Protein AF-A0AAV3YZA6-F1 (afdb_monomer)

Foldseek 3Di:
DDDDDDDPDDDLVRQCVVVVADPQFDGPPDPDDDPPLVVDPDDDSRVSRNVSCVPVVPPPCPDPPPPVPLPDQPLPADDDPPPDCGHSWHDPPDPDDQAPLVVDDDDDPRSSSSVRNSCVVCVVVVVVVVVVVVVVVVVVDDDDDPPCPPVVSVVVVVVCCVVCVDDCVVVVPPDPPPDDDDPPDPDDDPCPPPDVVNVVVVVVVVVVVVVVVVVVVVVVVVVVVVVVVVVVVVVVVVVVVVVVVVVVVVVVVVVVVD

Nearest PDB structures (foldseek):
  8snb-assembly1_1V  TM=4.907E-01  e=3.556E-04  Strongylocentrotus purpuratus
  8iyj-assembly1_J  TM=2.735E-01  e=9.249E-05  Mus musculus
  8iyj-assembly1_M  TM=2.560E-01  e=5.331E-05  Mus musculus
  8iyj-assembly1_I  TM=2.451E-01  e=9.833E-05  Mus musculus
  8otz-assembly1_BY  TM=3.929E-01  e=2.919E-02  Bos taurus

pLDDT: mean 76.78, std 14.8, range [32.5, 97.38]

InterPro domains:
  IPR018902 Ciliary microtubule inner protein 2A-C-like domain [PF10629] (27-56)
  IPR018902 Ciliary microtubule inner protein 2A-C-like domain [PF10629] (89-110)
  IPR055215 Sperm-associated microtubule inner protein 5 domain [PF22573] (173-196)

Secondary structure (DSSP, 8-state):
-----S--SPPHHHHHHHTTPPTTPPPTT--S--TTGGG--SS-HHHHHHHHHHHTT----TTSS---PPP-----PPPP-SS-SS-SSPPTT--S--TTGGG--SS-HHHHHHHHHHHHHHHHHHHHHHHHHHHHHHHHSPPPPPGGG-HHHHHHHHHHHHHS---GGGTTT---TTSPPPTT--S--TT-S--HHHHHHHHHHHHHHHHHHHHHHHHHHHHHHHHHHHHHHHHHHHHHHHHHHHHHHHHHHHHH--

Structure (mmCIF, N/CA/C/O backbone):
data_AF-A0AAV3YZA6-F1
#
_entry.id   AF-A0AAV3YZA6-F1
#
loop_
_atom_site.group_PDB
_atom_site.id
_atom_site.type_symbol
_atom_site.label_atom_id
_atom_site.label_alt_id
_atom_site.label_comp_id
_atom_site.label_asym_id
_atom_site.label_entity_id
_atom_site.label_seq_id
_atom_site.pdbx_PDB_ins_code
_atom_site.Cartn_x
_atom_site.Cartn_y
_atom_site.Cartn_z
_atom_site.occupancy
_atom_site.B_iso_or_equiv
_atom_site.auth_seq_id
_atom_site.auth_comp_id
_atom_site.auth_asym_id
_atom_site.auth_atom_id
_atom_site.pdbx_PDB_model_num
ATOM 1 N N . MET A 1 1 ? -17.147 -20.804 31.253 1.00 32.50 1 MET A N 1
ATOM 2 C CA . MET A 1 1 ? -16.946 -19.353 31.460 1.00 32.50 1 MET A CA 1
ATOM 3 C C . MET A 1 1 ? -17.776 -18.609 30.424 1.00 32.50 1 MET A C 1
ATOM 5 O O . MET A 1 1 ? -17.443 -18.667 29.250 1.00 32.50 1 MET A O 1
ATOM 9 N N . THR A 1 2 ? -18.896 -18.004 30.821 1.00 39.19 2 THR A N 1
ATOM 10 C CA . THR A 1 2 ? -19.816 -17.291 29.918 1.00 39.19 2 THR A CA 1
ATOM 11 C C . THR A 1 2 ? -19.611 -15.788 30.064 1.00 39.19 2 THR A C 1
ATOM 13 O O . THR A 1 2 ? -19.974 -15.205 31.084 1.00 39.19 2 THR A O 1
ATOM 16 N N . THR A 1 3 ? -19.010 -15.159 29.057 1.00 40.44 3 THR A N 1
ATOM 17 C CA . THR A 1 3 ? -18.869 -13.702 28.972 1.00 40.44 3 THR A CA 1
ATOM 18 C C . THR A 1 3 ? -20.231 -13.079 28.678 1.00 40.44 3 THR A C 1
ATOM 20 O O . THR A 1 3 ? -20.720 -13.127 27.550 1.00 40.44 3 THR A O 1
ATOM 23 N N . ILE A 1 4 ? -20.854 -12.508 29.706 1.00 48.47 4 ILE A N 1
ATOM 24 C CA . ILE A 1 4 ? -22.028 -11.647 29.577 1.00 48.47 4 ILE A CA 1
ATOM 25 C C . ILE A 1 4 ? -21.490 -10.238 29.316 1.00 48.47 4 ILE A C 1
ATOM 27 O O . ILE A 1 4 ? -21.096 -9.544 30.249 1.00 48.47 4 ILE A O 1
ATOM 31 N N . SER A 1 5 ? -21.433 -9.815 28.054 1.00 47.66 5 SER A N 1
ATOM 32 C CA . SER A 1 5 ? -21.251 -8.400 27.724 1.00 47.66 5 SER A CA 1
ATOM 33 C C . SER A 1 5 ? -22.501 -7.895 27.014 1.00 47.66 5 SER A C 1
ATOM 35 O O . SER A 1 5 ? -22.783 -8.289 25.885 1.00 47.66 5 SER A O 1
ATOM 37 N N . THR A 1 6 ? -23.221 -7.015 27.714 1.00 46.19 6 THR A N 1
ATOM 38 C CA . THR A 1 6 ? -24.241 -6.074 27.215 1.00 46.19 6 THR A CA 1
ATOM 39 C C . THR A 1 6 ? -25.516 -6.671 26.594 1.00 46.19 6 THR A C 1
ATOM 41 O O . THR A 1 6 ? -25.541 -7.048 25.428 1.00 46.19 6 THR A O 1
ATO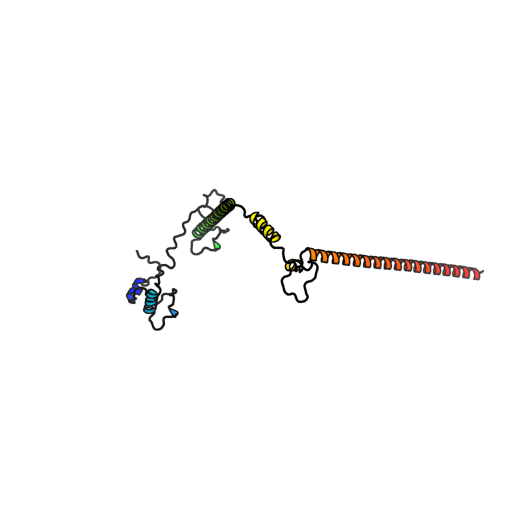M 44 N N . GLY A 1 7 ? -26.610 -6.648 27.371 1.00 50.03 7 GLY A N 1
ATOM 45 C CA . GLY A 1 7 ? -27.990 -6.895 26.924 1.00 50.03 7 GLY A CA 1
ATOM 46 C C . GLY A 1 7 ? -28.586 -8.174 27.517 1.00 50.03 7 GLY A C 1
ATOM 47 O O . GLY A 1 7 ? -28.312 -9.262 27.027 1.00 50.03 7 GLY A O 1
ATOM 48 N N . GLY A 1 8 ? -29.400 -8.048 28.571 1.00 64.25 8 GLY A N 1
ATOM 49 C CA . GLY A 1 8 ? -29.974 -9.146 29.371 1.00 64.25 8 GLY A CA 1
ATOM 50 C C . GLY A 1 8 ? -31.049 -10.001 28.682 1.00 64.25 8 GLY A C 1
ATOM 51 O O . GLY A 1 8 ? -32.089 -10.269 29.274 1.00 64.25 8 GLY A O 1
ATOM 52 N N . GLY A 1 9 ? -30.829 -10.401 27.430 1.00 72.38 9 GLY A N 1
ATOM 53 C CA . GLY A 1 9 ? -31.684 -11.343 26.711 1.00 72.38 9 GLY A CA 1
ATOM 54 C C . GLY A 1 9 ? -31.215 -12.799 26.847 1.00 72.38 9 GLY A C 1
ATOM 55 O O . GLY A 1 9 ? -30.058 -13.047 27.193 1.00 72.38 9 GLY A O 1
ATOM 56 N N . PRO A 1 10 ? -32.087 -13.776 26.534 1.00 81.44 10 PRO A N 1
ATOM 57 C CA . PRO A 1 10 ? -31.730 -15.190 26.543 1.00 81.44 10 PRO A CA 1
ATOM 58 C C . PRO A 1 10 ? -30.577 -15.483 25.576 1.00 81.44 10 PRO A C 1
ATOM 60 O O . PRO A 1 10 ? -30.535 -14.978 24.442 1.00 81.44 10 PRO A O 1
ATOM 63 N N . THR A 1 11 ? -29.647 -16.326 26.027 1.00 83.25 11 THR A N 1
ATOM 64 C CA . THR A 1 11 ? -28.466 -16.725 25.255 1.00 83.25 11 THR A CA 1
ATOM 65 C C . THR A 1 11 ? -28.870 -17.475 23.983 1.00 83.25 11 THR A C 1
ATOM 67 O O . THR A 1 11 ? -29.973 -18.012 23.868 1.00 83.25 11 THR A O 1
ATOM 70 N N . LEU A 1 12 ? -27.975 -17.533 22.990 1.00 80.31 12 LEU A N 1
ATOM 71 C CA . LEU A 1 12 ? -28.244 -18.237 21.728 1.00 80.31 12 LEU A CA 1
ATOM 72 C C . LEU A 1 12 ? -28.649 -19.704 21.956 1.00 80.31 12 LEU A C 1
ATOM 74 O O . LEU A 1 12 ? -29.536 -20.209 21.271 1.00 80.31 12 LEU A O 1
ATOM 78 N N . GLU A 1 13 ? -28.019 -20.360 22.927 1.00 83.12 13 GLU A N 1
ATOM 79 C CA . GLU A 1 13 ? -28.282 -21.748 23.300 1.00 83.12 13 GLU A CA 1
ATOM 80 C C . GLU A 1 13 ? -29.641 -21.910 23.992 1.00 83.12 13 GLU A C 1
ATOM 82 O O . GLU A 1 13 ? -30.421 -22.778 23.609 1.00 83.12 13 GLU A O 1
ATOM 87 N N . GLN A 1 14 ? -29.995 -20.997 24.904 1.00 86.38 14 GLN A N 1
ATOM 88 C CA . GLN A 1 14 ? -31.322 -20.966 25.529 1.00 86.38 14 GLN A CA 1
ATOM 89 C C . GLN A 1 14 ? -32.438 -20.787 24.494 1.00 86.38 14 GLN A C 1
ATOM 91 O O . GLN A 1 14 ? -33.463 -21.459 24.569 1.00 86.38 14 GLN A O 1
ATOM 96 N N . ARG A 1 15 ? -32.237 -19.932 23.482 1.00 85.75 15 ARG A N 1
ATOM 97 C CA . ARG A 1 15 ? -33.213 -19.754 22.392 1.00 85.75 15 ARG A CA 1
ATOM 98 C C . ARG A 1 15 ? -33.346 -20.998 21.513 1.00 85.75 15 ARG A C 1
ATOM 100 O O . ARG A 1 15 ? -34.449 -21.310 21.073 1.00 85.75 15 ARG A O 1
ATOM 107 N N . ARG A 1 16 ? -32.238 -21.703 21.252 1.00 86.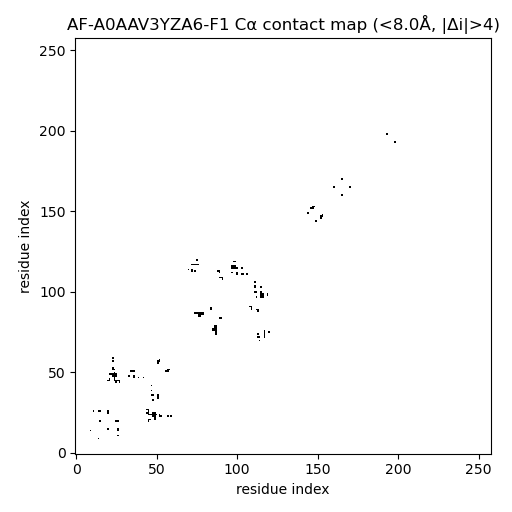94 16 ARG A N 1
ATOM 108 C CA . ARG A 1 16 ? -32.246 -22.976 20.510 1.00 86.94 16 ARG A CA 1
ATOM 109 C C . ARG A 1 16 ? -33.015 -24.054 21.264 1.00 86.94 16 ARG A C 1
ATOM 111 O O . ARG A 1 16 ? -33.849 -24.717 20.654 1.00 86.94 16 ARG A O 1
ATOM 118 N N . ALA A 1 17 ? -32.760 -24.176 22.566 1.00 87.12 17 ALA A N 1
ATOM 119 C CA . ALA A 1 17 ? -33.446 -25.120 23.439 1.00 87.12 17 ALA A CA 1
ATOM 120 C C . ALA A 1 17 ? -34.946 -24.811 23.536 1.00 87.12 17 ALA A C 1
ATOM 122 O O . ALA A 1 17 ? -35.764 -25.700 23.326 1.00 87.12 17 ALA A O 1
ATOM 123 N N . PHE A 1 18 ? -35.310 -23.542 23.759 1.00 87.50 18 PHE A N 1
ATOM 124 C CA . PHE A 1 18 ? -36.707 -23.105 23.845 1.00 87.50 18 PHE A CA 1
ATOM 125 C C . PHE A 1 18 ? -37.513 -23.446 22.586 1.00 87.50 18 PHE A C 1
ATOM 127 O O . PHE A 1 18 ? -38.642 -23.914 22.679 1.00 87.50 18 PHE A O 1
ATOM 134 N N . ALA A 1 19 ? -36.933 -23.231 21.405 1.00 84.25 19 ALA A N 1
ATOM 135 C CA . ALA A 1 19 ? -37.609 -23.486 20.137 1.00 84.25 19 ALA A CA 1
ATOM 136 C C . ALA A 1 19 ? -37.431 -24.927 19.611 1.00 84.25 19 ALA A C 1
ATOM 138 O O . ALA A 1 19 ? -37.916 -25.232 18.522 1.00 84.25 19 ALA A O 1
ATOM 139 N N . GLY A 1 20 ? -36.741 -25.810 20.346 1.00 88.38 20 GLY A N 1
ATOM 140 C CA . GLY A 1 20 ? -36.563 -27.217 19.971 1.00 88.38 20 GLY A CA 1
ATOM 141 C C . GLY A 1 20 ? -35.863 -27.420 18.622 1.00 88.38 20 GLY A C 1
ATOM 142 O O . GLY A 1 20 ? -36.242 -28.302 17.850 1.00 88.38 20 GLY A O 1
ATOM 143 N N . LEU A 1 21 ? -34.881 -26.574 18.288 1.00 87.88 21 LEU A N 1
ATOM 144 C CA . LEU A 1 21 ? -34.221 -26.624 16.981 1.00 87.88 21 LEU A CA 1
ATOM 145 C C . LEU A 1 21 ? -33.324 -27.861 16.837 1.00 87.88 21 LEU A C 1
ATOM 147 O O . LEU A 1 21 ? -32.517 -28.165 17.713 1.00 87.88 21 LEU A O 1
ATOM 151 N N . LYS A 1 22 ? -33.410 -28.514 15.672 1.00 88.50 22 LYS A N 1
ATOM 152 C CA . LYS A 1 22 ? -32.504 -29.598 15.263 1.00 88.50 22 LYS A CA 1
ATOM 153 C C . LYS A 1 22 ? -31.068 -29.086 15.122 1.00 88.50 22 LYS A C 1
ATOM 155 O O . LYS A 1 22 ? -30.841 -27.902 14.853 1.00 88.50 22 LYS A O 1
ATOM 160 N N . ASP A 1 23 ? -30.089 -29.975 15.258 1.00 84.56 23 ASP A N 1
ATOM 161 C CA . ASP A 1 23 ? -28.690 -29.578 15.103 1.00 84.56 23 ASP A CA 1
ATOM 162 C C . ASP A 1 23 ? -28.400 -29.069 13.680 1.00 84.56 23 ASP A C 1
ATOM 164 O O . ASP A 1 23 ? -28.979 -29.550 12.722 1.00 84.56 23 ASP A O 1
ATOM 168 N N . GLY A 1 24 ? -27.578 -28.038 13.515 1.00 83.88 24 GLY A N 1
ATOM 169 C CA . GLY A 1 24 ? -27.409 -27.342 12.227 1.00 83.88 24 GLY A CA 1
ATOM 170 C C . GLY A 1 24 ? -28.529 -26.357 11.840 1.00 83.88 24 GLY A C 1
ATOM 171 O O . GLY A 1 24 ? -28.328 -25.545 10.944 1.00 83.88 24 GLY A O 1
ATOM 172 N N . ALA A 1 25 ? -29.673 -26.327 12.538 1.00 89.38 25 ALA A N 1
ATOM 173 C CA . ALA A 1 25 ? -30.705 -25.313 12.295 1.00 89.38 25 ALA A CA 1
ATOM 174 C C . ALA A 1 25 ? -30.307 -23.929 12.849 1.00 89.38 25 ALA A C 1
ATOM 176 O O . ALA A 1 25 ? -29.667 -23.810 13.912 1.00 89.38 25 ALA A O 1
ATOM 177 N N . GLU A 1 26 ? -30.739 -22.868 12.160 1.00 88.69 26 GLU A N 1
ATOM 178 C CA . GLU A 1 26 ? -30.552 -21.485 12.604 1.00 88.69 26 GLU A CA 1
ATOM 179 C C . GLU A 1 26 ? -31.770 -20.932 13.338 1.00 88.69 26 GLU A C 1
ATOM 181 O O . GLU A 1 26 ? -32.922 -21.184 12.981 1.00 88.69 26 GLU A O 1
ATOM 186 N N . VAL A 1 27 ? -31.497 -20.159 14.393 1.00 88.81 27 VAL A N 1
ATOM 187 C CA . VAL A 1 27 ? -32.536 -19.582 15.255 1.00 88.81 27 VAL A CA 1
ATOM 188 C C . VAL A 1 27 ? -33.334 -18.538 14.468 1.00 88.81 27 VAL A C 1
ATOM 190 O O . VAL A 1 27 ? -32.718 -17.683 13.822 1.00 88.81 27 VAL A O 1
ATOM 193 N N . PRO A 1 28 ? -34.680 -18.544 14.539 1.00 84.94 28 PRO A N 1
ATOM 194 C CA . PRO A 1 28 ? -35.497 -17.481 13.964 1.00 84.94 28 PRO A CA 1
ATOM 195 C C . PRO A 1 28 ? -34.994 -16.095 14.390 1.00 84.94 28 PRO A C 1
ATOM 197 O O . PRO A 1 28 ? -34.743 -15.843 15.567 1.00 84.94 28 PRO A O 1
ATOM 200 N N . GLY A 1 29 ? -34.805 -15.201 13.417 1.00 84.12 29 GLY A N 1
ATOM 201 C CA . GLY A 1 29 ? -34.206 -13.883 13.645 1.00 84.12 29 GLY A CA 1
ATOM 202 C C . GLY A 1 29 ? -32.695 -13.804 13.403 1.00 84.12 29 GLY A C 1
ATOM 203 O O . GLY A 1 29 ? -32.138 -12.713 13.513 1.00 84.12 29 GLY A O 1
ATOM 204 N N . TYR A 1 30 ? -32.031 -14.899 13.018 1.00 85.06 30 TYR A N 1
ATOM 205 C CA . TYR A 1 30 ? -30.662 -14.854 12.497 1.00 85.06 30 TYR A CA 1
ATOM 206 C C . TYR A 1 30 ? -30.569 -13.889 11.298 1.00 85.06 30 TYR A C 1
ATOM 208 O O . TYR A 1 30 ? -31.373 -13.938 10.368 1.00 85.06 30 TYR A O 1
ATOM 216 N N . ARG A 1 31 ? -29.611 -12.957 11.363 1.00 80.12 31 ARG A N 1
ATOM 217 C CA . ARG A 1 31 ? -29.410 -11.864 10.388 1.00 80.12 31 ARG A CA 1
ATOM 218 C C . ARG A 1 31 ? -28.242 -12.116 9.427 1.00 80.12 31 ARG A C 1
ATOM 220 O O . ARG A 1 31 ? -27.949 -11.258 8.603 1.00 80.12 31 ARG A O 1
ATOM 227 N N . GLY A 1 32 ? -27.544 -13.244 9.562 1.00 83.56 32 GLY A N 1
ATOM 228 C CA . GLY A 1 32 ? -26.441 -13.601 8.671 1.00 83.56 32 GLY A CA 1
ATOM 229 C C . GLY A 1 32 ? -26.924 -14.192 7.345 1.00 83.56 32 GLY A C 1
ATOM 230 O O . GLY A 1 32 ? -28.102 -14.502 7.166 1.00 83.56 32 GLY A O 1
ATOM 231 N N . TYR A 1 33 ? -25.991 -14.362 6.411 1.00 85.88 33 TYR A N 1
ATOM 232 C CA . TYR A 1 33 ? -26.259 -14.997 5.124 1.00 85.88 33 TYR A CA 1
ATOM 233 C C . TYR A 1 33 ? -26.321 -16.520 5.272 1.00 85.88 33 TYR A C 1
ATOM 235 O O . TYR A 1 33 ? -25.397 -17.126 5.810 1.00 85.88 33 TYR A O 1
ATOM 243 N N . ILE A 1 34 ? -27.387 -17.134 4.753 1.00 85.88 34 ILE A N 1
ATOM 244 C CA . ILE A 1 34 ? -27.494 -18.589 4.620 1.00 85.88 34 ILE A CA 1
ATOM 245 C C . ILE A 1 34 ? -27.479 -18.916 3.128 1.00 85.88 34 ILE A C 1
ATOM 247 O O . ILE A 1 34 ? -28.363 -18.455 2.395 1.00 85.88 34 ILE A O 1
ATOM 251 N N . PRO A 1 35 ? -26.487 -19.684 2.652 1.00 85.19 35 PRO A N 1
ATOM 252 C CA . PRO A 1 35 ? -26.408 -20.044 1.249 1.00 85.19 35 PRO A CA 1
ATOM 253 C C . PRO A 1 35 ? -27.641 -20.851 0.844 1.00 85.19 35 PRO A C 1
ATOM 255 O O . PRO A 1 35 ? -28.131 -21.685 1.594 1.00 85.19 35 PRO A O 1
ATOM 258 N N . GLN A 1 36 ? -28.147 -20.569 -0.355 1.00 88.81 36 GLN A N 1
ATOM 259 C CA . GLN A 1 36 ? -29.246 -21.292 -1.004 1.00 88.81 36 GLN A CA 1
ATOM 260 C C . GLN A 1 36 ? -30.629 -21.267 -0.323 1.00 88.81 36 GLN A C 1
ATOM 262 O O . GLN A 1 36 ? -31.591 -21.749 -0.916 1.00 88.81 36 GLN A O 1
ATOM 267 N N . ILE A 1 37 ? -30.800 -20.609 0.829 1.00 90.31 37 ILE A N 1
ATOM 268 C CA . ILE A 1 37 ? -32.101 -20.540 1.524 1.00 90.31 37 ILE A CA 1
ATOM 269 C C . ILE A 1 37 ? -33.241 -19.977 0.671 1.00 90.31 37 ILE A C 1
ATOM 271 O O . ILE A 1 37 ? -34.379 -20.406 0.813 1.00 90.31 37 ILE A O 1
ATOM 275 N N . LYS A 1 38 ? -32.937 -19.076 -0.271 1.00 91.00 38 LYS A N 1
ATOM 276 C CA . LYS A 1 38 ? -33.925 -18.503 -1.200 1.00 91.00 38 LYS A CA 1
ATOM 277 C C . LYS A 1 38 ? -34.554 -19.521 -2.160 1.00 91.00 38 LYS A C 1
ATOM 279 O O . LYS A 1 38 ? -35.579 -19.213 -2.756 1.00 91.00 38 LYS A O 1
ATOM 284 N N . TYR A 1 39 ? -33.936 -20.688 -2.338 1.00 91.94 39 TYR A N 1
ATOM 285 C CA . TYR A 1 39 ? -34.436 -21.754 -3.207 1.00 91.94 39 TYR A CA 1
ATOM 286 C C . TYR A 1 39 ? -35.258 -22.803 -2.443 1.00 91.94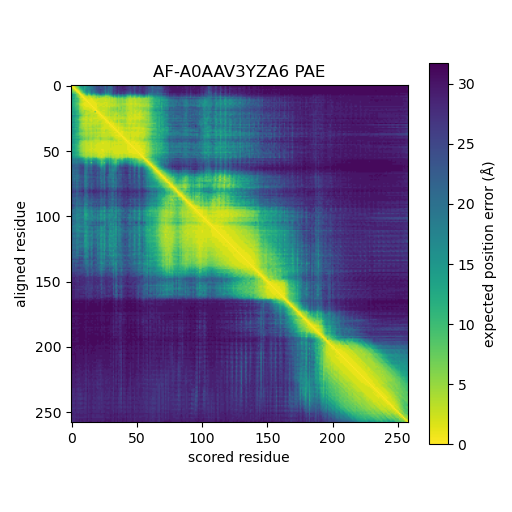 39 TYR A C 1
ATOM 288 O O . TYR A 1 39 ? -35.937 -23.610 -3.068 1.00 91.94 39 TYR A O 1
ATOM 296 N N . HIS A 1 40 ? -35.252 -22.767 -1.106 1.00 88.19 40 HIS A N 1
ATOM 297 C CA . HIS A 1 40 ? -36.096 -23.620 -0.273 1.00 88.19 40 HIS A CA 1
ATOM 298 C C . HIS A 1 40 ? -37.373 -22.878 0.119 1.00 88.19 40 HIS A C 1
ATOM 300 O O . HIS A 1 40 ? -37.353 -21.962 0.940 1.00 88.19 40 HIS A O 1
ATOM 306 N N . VAL A 1 41 ? -38.499 -23.306 -0.447 1.00 90.12 41 VAL A N 1
ATOM 307 C CA . VAL A 1 41 ? -39.835 -22.762 -0.164 1.00 90.12 41 VAL A CA 1
ATOM 308 C C . VAL A 1 41 ? -40.731 -23.827 0.470 1.00 90.12 41 VAL A C 1
ATOM 310 O O . VAL A 1 41 ? -40.515 -25.021 0.286 1.00 90.12 41 VAL A O 1
ATOM 313 N N . GLY A 1 42 ? -41.725 -23.400 1.252 1.00 90.25 42 GLY A N 1
ATOM 314 C CA . GLY A 1 42 ? -42.709 -24.297 1.879 1.00 90.25 42 GLY A CA 1
ATOM 315 C C . GLY A 1 42 ? -42.286 -24.934 3.212 1.00 90.25 42 GLY A C 1
ATOM 316 O O . GLY A 1 42 ? -43.108 -25.573 3.860 1.00 90.25 42 GLY A O 1
ATOM 317 N N . GLY A 1 43 ? -41.040 -24.738 3.658 1.00 88.62 43 GLY A N 1
ATOM 318 C CA . GLY A 1 43 ? -40.547 -25.175 4.970 1.00 88.62 43 GLY A CA 1
ATOM 319 C C . GLY A 1 43 ? -40.489 -24.051 6.010 1.00 88.62 43 GLY A C 1
ATOM 320 O O . GLY A 1 43 ? -40.430 -22.868 5.673 1.00 88.62 43 GLY A O 1
ATOM 321 N N . THR A 1 44 ? -40.454 -24.412 7.298 1.00 90.44 44 THR A N 1
ATOM 322 C CA . THR A 1 44 ? -40.124 -23.456 8.368 1.00 90.44 44 THR A CA 1
ATOM 323 C C . THR A 1 44 ? -38.643 -23.088 8.311 1.00 90.44 44 THR A C 1
ATOM 325 O O . THR A 1 44 ? -37.810 -23.887 7.884 1.00 90.44 44 THR A O 1
ATOM 328 N N . TYR A 1 45 ? -38.289 -21.898 8.804 1.00 89.94 45 TYR A N 1
ATOM 329 C CA . TYR A 1 45 ? -36.906 -21.410 8.795 1.00 89.94 45 TYR A CA 1
ATOM 330 C C . TYR A 1 45 ? -35.908 -22.412 9.402 1.00 89.94 45 TYR A C 1
ATOM 332 O O . TYR A 1 45 ? -34.866 -22.691 8.811 1.00 89.94 45 TYR A O 1
ATOM 340 N N . GLY A 1 46 ? -36.253 -23.019 10.542 1.00 90.06 46 GLY A N 1
ATOM 341 C CA . GLY A 1 46 ? -35.416 -24.031 11.193 1.00 90.06 46 GLY A CA 1
ATOM 342 C C . GLY A 1 46 ? -35.250 -25.307 10.361 1.00 90.06 46 GLY A C 1
ATOM 343 O O . GLY A 1 46 ? -34.150 -25.843 10.280 1.00 90.06 46 GLY A O 1
ATOM 344 N N . ASN A 1 47 ? -36.309 -25.773 9.690 1.00 90.94 47 ASN A N 1
ATOM 345 C CA . ASN A 1 47 ? -36.240 -26.975 8.854 1.00 90.94 47 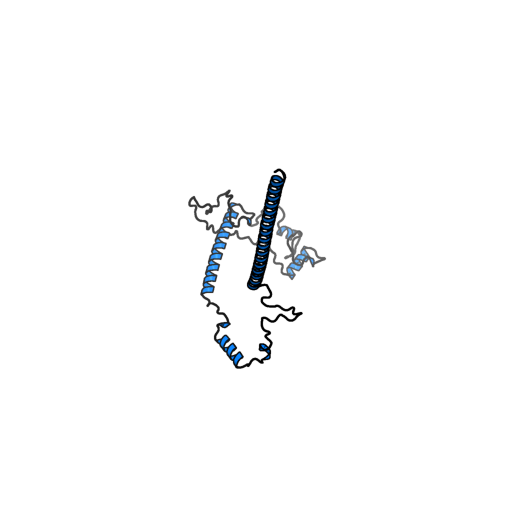ASN A CA 1
ATOM 346 C C . ASN A 1 47 ? -35.441 -26.735 7.568 1.00 90.94 47 ASN A C 1
ATOM 348 O O . ASN A 1 47 ? -34.605 -27.564 7.218 1.00 90.94 47 ASN A O 1
ATOM 352 N N . SER A 1 48 ? -35.648 -25.598 6.898 1.00 92.06 48 SER A N 1
ATOM 353 C CA . SER A 1 48 ? -34.901 -25.250 5.684 1.00 92.06 48 SER A CA 1
ATOM 354 C C . SER A 1 48 ? -33.410 -25.068 5.977 1.00 92.06 48 SER A C 1
ATOM 356 O O . SER A 1 48 ? -32.568 -25.571 5.242 1.00 92.06 48 SER A O 1
ATOM 358 N N . THR A 1 49 ? -33.068 -24.403 7.085 1.00 90.75 49 THR A N 1
ATOM 359 C CA . THR A 1 49 ? -31.665 -24.210 7.496 1.00 90.75 49 THR A CA 1
ATOM 360 C C . THR A 1 49 ? -30.999 -25.504 7.946 1.00 90.75 49 THR A C 1
ATOM 362 O O . THR A 1 49 ? -29.835 -25.722 7.627 1.00 90.75 49 THR A O 1
ATOM 365 N N . HIS A 1 50 ? -31.740 -26.395 8.610 1.00 90.56 50 HIS A N 1
ATOM 366 C CA . HIS A 1 50 ? -31.264 -27.734 8.948 1.00 90.56 50 HIS A CA 1
ATOM 367 C C . HIS A 1 50 ? -30.954 -28.575 7.703 1.00 90.56 50 HIS A C 1
ATOM 369 O O . HIS A 1 50 ? -29.876 -29.157 7.618 1.00 90.56 50 HIS A O 1
ATOM 375 N N . ALA A 1 51 ? -31.876 -28.618 6.735 1.00 91.12 51 ALA A N 1
ATOM 376 C CA . ALA A 1 51 ? -31.694 -29.372 5.495 1.00 91.12 51 ALA A CA 1
ATOM 377 C C . ALA A 1 51 ? -30.466 -28.878 4.715 1.00 91.12 51 ALA A C 1
ATOM 379 O O . ALA A 1 51 ? -29.594 -29.670 4.366 1.00 91.12 51 ALA A O 1
ATOM 380 N N . LEU A 1 52 ? -30.342 -27.558 4.559 1.00 90.12 52 LEU A N 1
ATOM 381 C CA . LEU A 1 52 ? -29.180 -26.926 3.932 1.00 90.12 52 LEU A CA 1
ATOM 382 C C . LEU A 1 52 ? -27.876 -27.220 4.674 1.00 90.12 52 LEU A C 1
ATOM 384 O O . LEU A 1 52 ? -26.833 -27.423 4.050 1.00 90.12 52 LEU A O 1
ATOM 388 N N . SER A 1 53 ? -27.929 -27.261 6.007 1.00 87.81 53 SER A N 1
ATOM 389 C CA . SER A 1 53 ? -26.760 -27.572 6.819 1.00 87.81 53 SER A CA 1
ATOM 390 C C . SER A 1 53 ? -26.273 -29.000 6.605 1.00 87.81 53 SER A C 1
ATOM 392 O O . SER A 1 53 ? -25.058 -29.196 6.629 1.00 87.81 53 SER A O 1
ATOM 394 N N . GLN A 1 54 ? -27.176 -29.956 6.364 1.00 87.38 54 GLN A N 1
ATOM 395 C CA . GLN A 1 54 ? -26.815 -31.332 6.022 1.00 87.38 54 GLN A CA 1
ATOM 396 C C . GLN A 1 54 ? -26.300 -31.467 4.585 1.00 87.38 54 GLN A C 1
ATOM 398 O O . GLN A 1 54 ? -25.300 -32.140 4.364 1.00 87.38 54 GLN A O 1
ATOM 403 N N . GLU A 1 55 ? -26.949 -30.813 3.620 1.00 87.25 55 GLU A N 1
ATOM 404 C CA . GLU A 1 55 ? -26.624 -30.950 2.194 1.00 87.25 55 GLU A CA 1
ATOM 405 C C . GLU A 1 55 ? -25.284 -30.296 1.831 1.00 87.25 55 GLU A C 1
ATOM 407 O O . GLU A 1 55 ? -24.449 -30.896 1.158 1.00 87.25 55 GLU A O 1
ATOM 412 N N . TYR A 1 56 ? -25.048 -29.075 2.319 1.00 82.44 56 TYR A N 1
ATOM 413 C CA . TYR A 1 56 ? -23.869 -28.282 1.958 1.00 82.44 56 TYR A CA 1
ATOM 414 C C . TYR A 1 56 ? -22.801 -28.247 3.048 1.00 82.44 56 TYR A C 1
ATOM 416 O O . TYR A 1 56 ? -21.784 -27.569 2.888 1.00 82.44 56 TYR A O 1
ATOM 424 N N . GLY A 1 57 ? -23.024 -28.945 4.166 1.00 71.88 57 GLY A N 1
ATOM 425 C CA . GLY A 1 57 ? -22.123 -28.915 5.311 1.00 71.88 57 GLY A CA 1
ATOM 426 C C . GLY A 1 57 ? -21.904 -27.484 5.790 1.00 71.88 57 GLY A C 1
ATOM 427 O O . GLY A 1 57 ? -20.764 -27.011 5.797 1.00 71.88 57 GLY A O 1
ATOM 428 N N . MET A 1 58 ? -22.984 -26.768 6.144 1.00 65.69 58 MET A N 1
ATOM 429 C CA . MET A 1 58 ? -22.873 -25.416 6.706 1.00 65.69 58 MET A CA 1
ATOM 430 C C . MET A 1 58 ? -22.031 -25.488 7.975 1.00 65.69 58 MET A C 1
ATOM 432 O O . MET A 1 58 ? -22.514 -25.794 9.064 1.00 65.69 58 MET A O 1
ATOM 436 N N . LYS A 1 59 ? -20.740 -25.189 7.831 1.00 59.34 59 LYS A N 1
ATOM 437 C CA . LYS A 1 59 ? -19.871 -24.905 8.960 1.00 59.34 59 LYS A CA 1
ATOM 438 C C . LYS A 1 59 ? -20.508 -23.712 9.635 1.00 59.34 59 LYS A C 1
ATOM 440 O O . LYS A 1 59 ? -20.547 -22.625 9.055 1.00 59.34 59 LYS A O 1
ATOM 445 N N . ARG A 1 60 ? -21.048 -23.922 10.837 1.00 58.28 60 ARG A N 1
ATOM 446 C CA . ARG A 1 60 ? -21.439 -22.810 11.690 1.00 58.28 60 ARG A CA 1
ATOM 447 C C . ARG A 1 60 ? -20.226 -21.904 11.738 1.00 58.28 60 ARG A C 1
ATOM 449 O O . ARG A 1 60 ? -19.185 -22.297 12.259 1.00 58.28 60 ARG A O 1
ATOM 456 N N . ALA A 1 61 ? -20.351 -20.704 11.187 1.00 51.75 61 ALA A N 1
ATOM 457 C CA . ALA A 1 61 ? -19.420 -19.640 11.490 1.00 51.75 61 ALA A CA 1
ATOM 458 C C . ALA A 1 61 ? -19.714 -19.212 12.933 1.00 51.75 61 ALA A C 1
ATOM 460 O O . ALA A 1 61 ? -20.199 -18.115 13.201 1.00 51.75 61 ALA A O 1
ATOM 461 N N . THR A 1 62 ? -19.493 -20.125 13.885 1.00 49.00 62 THR A N 1
ATOM 462 C CA . THR A 1 62 ? -19.192 -19.756 15.253 1.00 49.00 62 THR A CA 1
ATOM 463 C C . THR A 1 62 ? -17.998 -18.839 15.100 1.00 49.00 62 THR A C 1
ATOM 465 O O . THR A 1 62 ? -16.911 -19.293 14.741 1.00 49.00 62 THR A O 1
ATOM 468 N N . THR A 1 63 ? -18.241 -17.540 15.261 1.00 46.72 63 THR A N 1
ATOM 469 C CA . THR A 1 63 ? -17.268 -16.468 15.043 1.00 46.72 63 THR A CA 1
ATOM 470 C C . THR A 1 63 ? -16.878 -16.250 13.566 1.00 46.72 63 THR A C 1
ATOM 472 O O . THR A 1 63 ? -15.820 -16.661 13.112 1.00 46.72 63 THR A O 1
ATOM 475 N N . ILE A 1 64 ? -17.694 -15.489 12.813 1.00 48.25 64 ILE A N 1
ATOM 476 C CA . ILE A 1 64 ? -17.237 -14.782 11.582 1.00 48.25 64 ILE A CA 1
ATOM 477 C C . ILE A 1 64 ? -16.051 -13.844 11.896 1.00 48.25 64 ILE A C 1
ATOM 479 O O . ILE A 1 64 ? -15.272 -13.483 11.022 1.00 48.25 64 ILE A O 1
ATOM 483 N N . LEU A 1 65 ? -15.863 -13.511 13.168 1.00 50.69 65 LEU A N 1
ATOM 484 C CA . LEU A 1 65 ? -14.634 -12.961 13.702 1.00 50.69 65 LEU A CA 1
ATOM 485 C C . LEU A 1 65 ? -14.060 -14.016 14.642 1.00 50.69 65 LEU A C 1
ATOM 487 O O . LEU A 1 65 ? -14.312 -13.943 15.841 1.00 50.69 65 LEU A O 1
ATOM 491 N N . GLY A 1 66 ? -13.331 -15.021 14.132 1.00 47.34 66 GLY A N 1
ATOM 492 C CA . GLY A 1 66 ? -12.410 -15.773 15.003 1.00 47.34 66 GLY A CA 1
ATOM 493 C C . GLY A 1 66 ? -11.666 -14.755 15.868 1.00 47.34 66 GLY A C 1
ATOM 494 O O . GLY A 1 66 ? -11.447 -13.661 15.336 1.00 47.34 66 GLY A O 1
ATOM 495 N N . PRO A 1 67 ? -11.395 -15.024 17.168 1.00 47.69 67 PRO A N 1
ATOM 496 C CA . PRO A 1 67 ? -10.828 -14.025 18.069 1.00 47.69 67 PRO A CA 1
ATOM 497 C C . PRO A 1 67 ? -9.746 -13.297 17.296 1.00 47.69 67 PRO A C 1
ATOM 499 O O . PRO A 1 67 ? -8.791 -13.930 16.846 1.00 47.69 67 PRO A O 1
ATOM 502 N N . CYS A 1 68 ? -10.017 -12.026 16.978 1.00 47.22 68 CYS A N 1
ATOM 503 C CA . CYS A 1 68 ? -9.081 -11.210 16.236 1.00 47.22 68 CYS A CA 1
ATOM 504 C C . CYS A 1 68 ? -7.922 -11.143 17.205 1.00 47.22 68 CYS A C 1
ATOM 506 O O . CYS A 1 68 ? -8.057 -10.471 18.231 1.00 47.22 68 CYS A O 1
ATOM 508 N N . GLU A 1 69 ? -6.903 -11.988 16.997 1.00 56.66 69 GLU A N 1
ATOM 509 C CA . GLU A 1 69 ? -5.765 -12.005 17.895 1.00 56.66 69 GLU A CA 1
ATOM 510 C C . GLU A 1 69 ? -5.334 -10.551 17.958 1.00 56.66 69 GLU A C 1
ATOM 512 O O . GLU A 1 69 ? -5.114 -9.957 16.893 1.00 56.66 69 GLU A O 1
ATOM 517 N N . PRO A 1 70 ? -5.350 -9.938 19.157 1.00 60.69 70 PRO A N 1
ATOM 518 C CA . PRO A 1 70 ? -4.969 -8.550 19.265 1.00 60.69 70 PRO A CA 1
ATOM 519 C C . PRO A 1 70 ? -3.593 -8.467 18.627 1.00 60.69 70 PRO A C 1
ATOM 521 O O . PRO A 1 70 ? -2.684 -9.211 19.008 1.00 60.69 70 PRO A O 1
ATOM 524 N N . GLU A 1 71 ? -3.506 -7.661 17.568 1.00 65.56 71 GLU A N 1
ATOM 525 C CA . GLU A 1 71 ? -2.298 -7.511 16.772 1.00 65.56 71 GLU A CA 1
ATOM 526 C C . GLU A 1 71 ? -1.142 -7.314 17.768 1.00 65.56 71 GLU A C 1
ATOM 528 O O . GLU A 1 71 ? -1.245 -6.554 18.735 1.00 65.56 71 GLU A O 1
ATOM 533 N N . ARG A 1 72 ? -0.092 -8.134 17.677 1.00 66.50 72 ARG A N 1
ATOM 534 C CA . ARG A 1 72 ? 0.961 -8.089 18.695 1.00 66.50 72 ARG A CA 1
ATOM 535 C C . ARG A 1 72 ? 1.795 -6.847 18.438 1.00 66.50 72 ARG A C 1
ATOM 537 O O . ARG A 1 72 ? 2.550 -6.806 17.471 1.00 66.50 72 ARG A O 1
ATOM 544 N N . LEU A 1 73 ? 1.647 -5.847 19.300 1.00 69.38 73 LEU A N 1
ATOM 545 C CA . LEU A 1 73 ? 2.491 -4.658 19.283 1.00 69.38 73 LEU A CA 1
ATOM 546 C C . LEU A 1 73 ? 3.945 -5.069 19.515 1.00 69.38 73 LEU A C 1
ATOM 548 O O . LEU A 1 73 ? 4.295 -5.573 20.582 1.00 69.38 73 LEU A O 1
ATOM 552 N N . CYS A 1 74 ? 4.793 -4.840 18.517 1.00 67.38 74 CYS A N 1
ATOM 553 C CA . CYS A 1 74 ? 6.226 -5.089 18.619 1.00 67.38 74 CYS A CA 1
ATOM 554 C C . CYS A 1 74 ? 6.971 -3.889 19.228 1.00 67.38 74 CYS A C 1
ATOM 556 O O . CYS A 1 74 ? 8.140 -4.032 19.570 1.00 67.38 74 CYS A O 1
ATOM 558 N N . ASN A 1 75 ? 6.318 -2.716 19.333 1.00 67.31 75 ASN A N 1
ATOM 559 C CA . ASN A 1 75 ? 6.849 -1.461 19.888 1.00 67.31 75 ASN A CA 1
ATOM 560 C C . ASN A 1 75 ? 8.319 -1.203 19.515 1.00 67.31 75 ASN A C 1
ATOM 562 O O . ASN A 1 75 ? 9.180 -1.031 20.370 1.00 67.31 75 ASN A O 1
ATOM 566 N N . ARG A 1 76 ? 8.618 -1.154 18.210 1.00 69.50 76 ARG A N 1
ATOM 567 C CA . ARG A 1 76 ? 9.988 -0.954 17.689 1.00 69.50 76 ARG A CA 1
ATOM 568 C C . ARG A 1 76 ? 10.476 0.496 17.741 1.00 69.50 76 ARG A C 1
ATOM 570 O O . ARG A 1 76 ? 11.502 0.825 17.144 1.00 69.50 76 ARG A O 1
ATOM 577 N N . LEU A 1 77 ? 9.712 1.389 18.367 1.00 71.69 77 LEU A N 1
ATOM 578 C CA . LEU A 1 77 ? 10.089 2.791 18.459 1.00 71.69 77 LEU A CA 1
ATOM 579 C C . LEU A 1 77 ? 11.247 2.966 19.447 1.00 71.69 77 LEU A C 1
ATOM 581 O O . LEU A 1 77 ? 11.256 2.332 20.500 1.00 71.69 77 LEU A O 1
ATOM 585 N N . PRO A 1 78 ? 12.225 3.828 19.130 1.00 70.69 78 PRO A N 1
ATOM 586 C CA . PRO A 1 78 ? 13.355 4.063 20.010 1.00 70.69 78 PRO A CA 1
ATOM 587 C C . PRO A 1 78 ? 12.908 4.715 21.324 1.00 70.69 78 PRO A C 1
ATOM 589 O O . PRO A 1 78 ? 11.945 5.491 21.366 1.00 70.69 78 PRO A O 1
ATOM 592 N N . VAL A 1 79 ? 13.669 4.447 22.386 1.00 68.38 79 VAL A N 1
ATOM 593 C CA . VAL A 1 79 ? 13.531 5.138 23.672 1.00 68.38 79 VAL A CA 1
ATOM 594 C C . VAL A 1 79 ? 13.758 6.645 23.468 1.00 68.38 79 VAL A C 1
ATOM 596 O O . VAL A 1 79 ? 14.576 7.068 22.642 1.00 68.38 79 VAL A O 1
ATOM 599 N N . THR A 1 80 ? 12.971 7.456 24.177 1.00 67.25 80 THR A N 1
ATOM 600 C CA . THR A 1 80 ? 12.973 8.926 24.118 1.00 67.25 80 THR A CA 1
ATOM 601 C C . THR A 1 80 ? 14.362 9.499 24.417 1.00 67.25 80 THR A C 1
ATOM 603 O O . THR A 1 80 ? 14.894 9.263 25.494 1.00 67.25 80 THR A O 1
ATOM 606 N N . ASP A 1 81 ? 14.891 10.330 23.517 1.00 71.94 81 ASP A N 1
ATOM 607 C CA . ASP A 1 81 ? 16.112 11.138 23.724 1.00 71.94 81 ASP A CA 1
ATOM 608 C C . ASP A 1 81 ? 15.774 12.648 23.740 1.00 71.94 81 ASP A C 1
ATOM 610 O O . ASP A 1 81 ? 16.488 13.491 23.209 1.00 71.94 81 ASP A O 1
ATOM 614 N N . GLY A 1 82 ? 14.567 12.994 24.211 1.00 68.31 82 GLY A N 1
ATOM 615 C CA . GLY A 1 82 ? 14.042 14.369 24.283 1.00 68.31 82 GLY A CA 1
ATOM 616 C C . GLY A 1 82 ? 13.594 14.994 22.950 1.00 68.31 82 GLY A C 1
ATOM 617 O O . GLY A 1 82 ? 12.579 15.681 22.910 1.00 68.31 82 GLY A O 1
ATOM 618 N N . ASN A 1 83 ? 14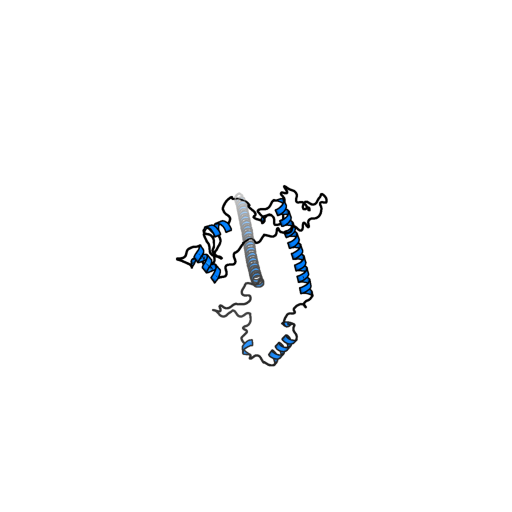.281 14.706 21.840 1.00 68.00 83 ASN A N 1
ATOM 619 C CA . ASN A 1 83 ? 14.031 15.353 20.538 1.00 68.00 83 ASN A CA 1
ATOM 620 C C . ASN A 1 83 ? 13.162 14.535 19.565 1.00 68.00 83 ASN A C 1
ATOM 622 O O . ASN A 1 83 ? 12.678 15.052 18.554 1.00 68.00 83 ASN A O 1
ATOM 626 N N . LYS A 1 84 ? 12.965 13.241 19.834 1.00 65.62 84 LYS A N 1
ATOM 627 C CA . LYS A 1 84 ? 12.187 12.343 18.968 1.00 65.62 84 LYS A CA 1
ATOM 628 C C . LYS A 1 84 ? 10.713 12.420 19.357 1.00 65.62 84 LYS A C 1
ATOM 630 O O . LYS A 1 84 ? 10.367 12.176 20.503 1.00 65.62 84 LYS A O 1
ATOM 635 N N . LYS A 1 85 ? 9.849 12.743 18.389 1.00 63.97 85 LYS A N 1
ATOM 636 C CA . LYS A 1 85 ? 8.386 12.821 18.586 1.00 63.97 85 LYS A CA 1
ATOM 637 C C . LYS A 1 85 ? 7.695 11.454 18.528 1.00 63.97 85 LYS A C 1
ATOM 639 O O . LYS A 1 85 ? 6.620 11.296 19.090 1.00 63.97 85 LYS A O 1
ATOM 644 N N . PHE A 1 86 ? 8.310 10.488 17.842 1.00 65.19 86 PHE A N 1
ATOM 645 C CA . PHE A 1 86 ? 7.863 9.096 17.795 1.00 65.19 86 PHE A CA 1
ATOM 646 C C . PHE A 1 86 ? 8.719 8.280 18.751 1.00 65.19 86 PHE A C 1
ATOM 648 O O . PHE A 1 86 ? 9.890 8.006 18.480 1.00 65.19 86 PHE A O 1
ATOM 655 N N . THR A 1 87 ? 8.138 7.952 19.890 1.00 70.31 87 THR A N 1
ATOM 656 C CA . THR A 1 87 ? 8.807 7.308 21.016 1.00 70.31 87 THR A CA 1
ATOM 657 C C . THR A 1 87 ? 8.009 6.097 21.450 1.00 70.31 87 THR A C 1
ATOM 659 O O . THR A 1 87 ? 6.846 5.981 21.080 1.00 70.31 87 THR A O 1
ATOM 662 N N . GLU A 1 88 ? 8.605 5.213 22.251 1.00 70.75 88 GLU A N 1
ATOM 663 C CA . GLU A 1 88 ? 7.946 4.001 22.771 1.00 70.75 88 GLU A CA 1
ATOM 664 C C . GLU A 1 88 ? 6.526 4.253 23.321 1.00 70.75 88 GLU A C 1
ATOM 666 O O . GLU A 1 88 ? 5.646 3.403 23.214 1.00 70.75 88 GLU A O 1
ATOM 671 N N . LYS A 1 89 ? 6.279 5.449 23.869 1.00 71.88 89 LYS A N 1
ATOM 672 C CA . LYS A 1 89 ? 4.938 5.934 24.202 1.00 71.88 89 LYS A CA 1
ATOM 673 C C . LYS A 1 89 ? 4.572 7.083 23.272 1.00 71.88 89 LYS A C 1
ATOM 675 O O . LYS A 1 89 ? 5.232 8.123 23.297 1.00 71.88 89 LYS A O 1
ATOM 680 N N . MET A 1 90 ? 3.512 6.910 22.485 1.00 73.19 90 MET A N 1
ATOM 681 C CA . MET A 1 90 ? 2.920 8.001 21.714 1.00 73.19 90 MET A CA 1
ATOM 682 C C . MET A 1 90 ? 2.376 9.093 22.638 1.00 73.19 90 MET A C 1
ATOM 684 O O . MET A 1 90 ? 1.692 8.805 23.622 1.00 73.19 90 MET A O 1
ATOM 688 N N . VAL A 1 91 ? 2.680 10.352 22.311 1.00 73.44 91 VAL A N 1
ATOM 689 C CA . VAL A 1 91 ? 2.243 11.522 23.082 1.00 73.44 91 VAL A CA 1
ATOM 690 C C . VAL A 1 91 ? 0.739 11.745 22.863 1.00 73.44 91 VAL A C 1
ATOM 692 O O . VAL A 1 91 ? 0.322 11.970 21.721 1.00 73.44 91 VAL A O 1
ATOM 695 N N . PRO A 1 92 ? -0.099 11.704 23.917 1.00 74.94 92 PRO A N 1
ATOM 696 C CA . PRO A 1 92 ? -1.510 12.062 23.801 1.00 74.94 92 PRO A CA 1
ATOM 697 C C . PRO A 1 92 ? -1.665 13.504 23.299 1.00 74.94 92 PRO A C 1
ATOM 699 O O . PRO A 1 92 ? -0.975 14.401 23.774 1.00 74.94 92 PRO A O 1
ATOM 702 N N . GLY A 1 93 ? -2.564 13.737 22.339 1.00 75.44 93 GLY A N 1
ATOM 703 C CA . GLY A 1 93 ? -2.781 15.071 21.762 1.00 75.44 93 GLY A CA 1
ATOM 704 C C . GLY A 1 93 ? -1.813 15.456 20.638 1.00 75.44 93 GLY A C 1
ATOM 705 O O . GLY A 1 93 ? -1.794 16.612 20.222 1.00 75.44 93 GLY A O 1
ATOM 706 N N . TYR A 1 94 ? -1.025 14.513 20.113 1.00 81.75 94 TYR A N 1
ATOM 707 C CA . TYR A 1 94 ? -0.250 14.737 18.895 1.00 81.75 94 TYR A CA 1
ATOM 708 C C . TYR A 1 94 ? -1.178 15.049 17.707 1.00 81.75 94 TYR A C 1
ATOM 710 O O . TYR A 1 94 ? -1.978 14.224 17.278 1.00 81.75 94 TYR A O 1
ATOM 718 N N . THR A 1 95 ? -1.068 16.256 17.159 1.00 83.75 95 THR A N 1
ATOM 719 C CA . THR A 1 95 ? -1.870 16.715 16.009 1.00 83.75 95 THR A CA 1
ATOM 720 C C . THR A 1 95 ? -1.153 16.543 14.669 1.00 83.75 95 THR A C 1
ATOM 722 O O . THR A 1 95 ? -1.694 16.891 13.622 1.00 83.75 95 THR A O 1
ATOM 725 N N . GLY A 1 96 ? 0.083 16.037 14.690 1.00 85.62 96 GLY A N 1
ATOM 726 C CA . GLY A 1 96 ? 0.870 15.799 13.486 1.00 85.62 96 GLY A CA 1
ATOM 727 C C . GLY A 1 96 ? 0.453 14.534 12.733 1.00 85.62 96 GLY A C 1
ATOM 728 O O . GLY A 1 96 ? -0.439 13.788 13.133 1.00 85.62 96 GLY A O 1
ATOM 729 N N . TYR A 1 97 ? 1.144 14.275 11.625 1.00 88.69 97 TYR A N 1
ATOM 730 C CA . TYR A 1 97 ? 0.886 13.108 10.788 1.00 88.69 97 TYR A CA 1
ATOM 731 C C . TYR A 1 97 ? 1.368 11.809 11.448 1.00 88.69 97 TYR A C 1
ATOM 733 O O . TYR A 1 97 ? 2.544 11.680 11.792 1.00 88.69 97 TYR A O 1
ATOM 741 N N . VAL A 1 98 ? 0.475 10.823 11.548 1.00 88.69 98 VAL A N 1
ATOM 742 C CA . VAL A 1 98 ? 0.795 9.446 11.943 1.00 88.69 98 VAL A CA 1
ATOM 743 C C . VAL A 1 98 ? 0.540 8.535 10.736 1.00 88.69 98 VAL A C 1
ATOM 745 O O . VAL A 1 98 ? -0.589 8.491 10.236 1.00 88.69 98 VAL A O 1
ATOM 748 N N . PRO A 1 99 ? 1.556 7.813 10.227 1.00 88.44 99 PRO A N 1
ATOM 749 C CA . PRO A 1 99 ? 1.395 6.938 9.069 1.00 88.44 99 PRO A CA 1
ATOM 750 C C . PRO A 1 99 ? 0.294 5.909 9.302 1.00 88.44 99 PRO A C 1
ATOM 752 O O . PRO A 1 99 ? 0.243 5.333 10.377 1.00 88.44 99 PRO A O 1
ATOM 755 N N . ARG A 1 100 ? -0.552 5.647 8.295 1.00 88.56 100 ARG A N 1
ATOM 756 C CA . ARG A 1 100 ? -1.627 4.624 8.300 1.00 88.56 100 ARG A CA 1
ATOM 757 C C . ARG A 1 100 ? -2.756 4.808 9.329 1.00 88.56 100 ARG A C 1
ATOM 759 O O . ARG A 1 100 ? -3.768 4.127 9.193 1.00 88.56 100 ARG A O 1
ATOM 766 N N . LEU A 1 101 ? -2.649 5.760 10.259 1.00 90.00 101 LEU A N 1
ATOM 767 C CA . LEU A 1 101 ? -3.665 6.024 11.286 1.00 90.00 101 LEU A CA 1
ATOM 768 C C . LEU A 1 101 ? -5.038 6.341 10.688 1.00 90.00 101 LEU A C 1
ATOM 770 O O . LEU A 1 101 ? -6.058 5.915 11.211 1.00 90.00 101 LEU A O 1
ATOM 774 N N . MET A 1 102 ? -5.057 7.032 9.546 1.00 88.62 102 MET A N 1
ATOM 775 C CA . MET A 1 102 ? -6.285 7.457 8.869 1.00 88.62 102 MET A CA 1
ATOM 776 C C . MET A 1 102 ? -7.182 6.295 8.410 1.00 88.62 102 MET A C 1
ATOM 778 O O . MET A 1 102 ? -8.322 6.541 8.037 1.00 88.62 102 MET A O 1
ATOM 782 N N . PHE A 1 103 ? -6.676 5.057 8.425 1.00 89.00 103 PHE A N 1
ATOM 783 C CA . PHE A 1 103 ? -7.405 3.846 8.043 1.00 89.00 103 PHE A CA 1
ATOM 784 C C . PHE A 1 103 ? -7.734 2.927 9.236 1.00 89.00 103 PHE A C 1
ATOM 786 O O . PHE A 1 103 ? -8.266 1.839 9.017 1.00 89.00 103 PHE A O 1
ATOM 793 N N . ARG A 1 104 ? -7.408 3.319 10.479 1.00 87.50 104 ARG A N 1
ATOM 794 C CA . ARG A 1 104 ? -7.755 2.568 11.699 1.00 87.50 104 ARG A CA 1
ATOM 795 C C . ARG A 1 104 ? -8.846 3.286 12.486 1.00 87.50 104 ARG A C 1
ATOM 797 O O . ARG A 1 104 ? -8.832 4.507 12.605 1.00 87.50 104 ARG A O 1
ATOM 804 N N . TYR A 1 105 ? -9.777 2.503 13.026 1.00 87.00 105 TYR A N 1
ATOM 805 C CA . TYR A 1 105 ? -10.920 2.986 13.796 1.00 87.00 105 TYR A CA 1
ATOM 806 C C . TYR A 1 105 ? -11.284 1.988 14.898 1.00 87.00 105 TYR A C 1
ATOM 808 O O . TYR A 1 105 ? -10.982 0.799 14.794 1.00 87.00 105 TYR A O 1
ATOM 816 N N . GLY A 1 106 ? -12.003 2.462 15.917 1.00 87.56 106 GLY A N 1
ATOM 817 C CA . GLY A 1 106 ? -12.565 1.621 16.979 1.00 87.56 106 GLY A CA 1
ATOM 818 C C . GLY A 1 106 ? -11.623 1.336 18.154 1.00 87.56 106 GLY A C 1
ATOM 819 O O . GLY A 1 106 ? -12.067 0.730 19.127 1.00 87.56 106 GLY A O 1
ATOM 820 N N . GLY A 1 107 ? -10.363 1.781 18.099 1.00 85.25 107 GLY A N 1
ATOM 821 C CA . GLY A 1 107 ? -9.413 1.729 19.210 1.00 85.25 107 GLY A CA 1
ATOM 822 C C . GLY A 1 107 ? -9.293 3.058 19.961 1.00 85.25 107 GLY A C 1
ATOM 823 O O . GLY A 1 107 ? -9.890 4.074 19.602 1.00 85.25 107 GLY A O 1
ATOM 824 N N . THR A 1 108 ? -8.495 3.066 21.032 1.00 87.69 108 THR A N 1
ATOM 825 C CA . THR A 1 108 ? -8.045 4.337 21.625 1.00 87.69 108 THR A CA 1
ATOM 826 C C . THR A 1 108 ? -6.999 4.983 20.719 1.00 87.69 108 THR A C 1
ATOM 828 O O . THR A 1 108 ? -6.189 4.278 20.118 1.00 87.69 108 THR A O 1
ATOM 831 N N . TYR A 1 109 ? -6.945 6.321 20.679 1.00 85.81 109 TYR A N 1
ATOM 832 C CA . TYR A 1 109 ? -5.971 7.052 19.855 1.00 85.81 109 TYR A CA 1
ATOM 833 C C . TYR A 1 109 ? -4.536 6.541 20.048 1.00 85.81 109 TYR A C 1
ATOM 835 O O . TYR A 1 109 ? -3.811 6.342 19.079 1.00 85.81 109 TYR A O 1
ATOM 843 N N . ARG A 1 110 ? -4.139 6.276 21.301 1.00 82.31 110 ARG A N 1
ATOM 844 C CA . ARG A 1 110 ? -2.811 5.741 21.623 1.00 82.31 110 ARG A CA 1
ATOM 845 C C . ARG A 1 110 ? -2.583 4.376 20.973 1.00 82.31 110 ARG A C 1
ATOM 847 O O . ARG A 1 110 ? -1.586 4.203 20.286 1.00 82.31 110 ARG A O 1
ATOM 854 N N . GLN A 1 111 ? -3.505 3.436 21.175 1.00 84.50 111 GLN A N 1
ATOM 855 C CA . GLN A 1 111 ? -3.397 2.096 20.596 1.00 84.50 111 GLN A CA 1
ATOM 856 C C . GLN A 1 111 ? -3.327 2.170 19.073 1.00 84.50 111 GLN A C 1
ATOM 858 O O . GLN A 1 111 ? -2.428 1.589 18.475 1.00 84.50 111 GLN A O 1
ATOM 863 N N . ASP A 1 112 ? -4.236 2.918 18.445 1.00 88.19 112 ASP A N 1
ATOM 864 C CA . ASP A 1 112 ? -4.270 3.048 16.990 1.00 88.19 112 ASP A CA 1
ATOM 865 C C . ASP A 1 112 ? -2.984 3.666 16.438 1.00 88.19 112 ASP A C 1
ATOM 867 O O . ASP A 1 112 ? -2.496 3.216 15.401 1.00 88.19 112 ASP A O 1
ATOM 871 N N . CYS A 1 113 ? -2.384 4.631 17.139 1.00 86.25 113 CYS A N 1
ATOM 872 C CA . CYS A 1 113 ? -1.071 5.158 16.781 1.00 86.25 113 CYS A CA 1
ATOM 873 C C . CYS A 1 113 ? 0.028 4.095 16.863 1.00 86.25 113 CYS A C 1
ATOM 875 O O . CYS A 1 113 ? 0.760 3.920 15.888 1.00 86.25 113 CYS A O 1
ATOM 877 N N . ASP A 1 114 ? 0.125 3.382 17.988 1.00 84.38 114 ASP A N 1
ATOM 878 C CA . ASP A 1 114 ? 1.157 2.364 18.214 1.00 84.38 114 ASP A CA 1
ATOM 879 C C . ASP A 1 114 ? 1.083 1.274 17.122 1.00 84.38 114 ASP A C 1
ATOM 881 O O . ASP A 1 114 ? 2.088 0.952 16.483 1.00 84.38 114 ASP A O 1
ATOM 885 N N . TYR A 1 115 ? -0.130 0.806 16.801 1.00 87.12 115 TYR A N 1
ATOM 886 C CA . TYR A 1 115 ? -0.374 -0.150 15.715 1.00 87.12 115 TYR A CA 1
ATOM 887 C C . TYR A 1 115 ? 0.014 0.387 14.343 1.00 87.12 115 TYR A C 1
ATOM 889 O O . TYR A 1 115 ? 0.648 -0.301 13.540 1.00 87.12 115 TYR A O 1
ATOM 897 N N . SER A 1 116 ? -0.390 1.619 14.049 1.00 88.56 116 SER A N 1
ATOM 898 C CA . SER A 1 116 ? -0.176 2.199 12.727 1.00 88.56 116 SER A CA 1
ATOM 899 C C . SER A 1 116 ? 1.311 2.427 12.453 1.00 88.56 116 SER A C 1
ATOM 901 O O . SER A 1 116 ? 1.778 2.198 11.332 1.00 88.56 116 SER A O 1
ATOM 903 N N . ILE A 1 117 ? 2.068 2.803 13.487 1.00 86.12 117 ILE A N 1
ATOM 904 C CA . ILE A 1 117 ? 3.518 2.968 13.413 1.00 86.12 117 ILE A CA 1
ATOM 905 C C . ILE A 1 117 ? 4.224 1.618 13.268 1.00 86.12 117 ILE A C 1
ATOM 907 O O . ILE A 1 117 ? 5.066 1.481 12.379 1.00 86.12 117 ILE A O 1
ATOM 911 N N . ASP A 1 118 ? 3.883 0.616 14.080 1.00 85.94 118 ASP A N 1
ATOM 912 C CA . ASP A 1 118 ? 4.533 -0.699 14.009 1.00 85.94 118 ASP A CA 1
ATOM 913 C C . ASP A 1 118 ? 4.279 -1.391 12.661 1.00 85.94 118 ASP A C 1
ATOM 915 O O . ASP A 1 118 ? 5.206 -1.909 12.031 1.00 85.94 118 ASP A O 1
ATOM 919 N N . ASN A 1 119 ? 3.051 -1.303 12.144 1.00 88.69 119 ASN A N 1
ATOM 920 C CA . ASN A 1 119 ? 2.710 -1.795 10.811 1.00 88.69 119 ASN A CA 1
ATOM 921 C C . ASN A 1 119 ? 3.488 -1.036 9.723 1.00 88.69 119 ASN A C 1
ATOM 923 O O . ASN A 1 119 ? 4.036 -1.643 8.804 1.00 88.69 119 ASN A O 1
ATOM 927 N N . PHE A 1 120 ? 3.607 0.291 9.835 1.00 89.12 120 PHE A N 1
ATOM 928 C CA . PHE A 1 120 ? 4.391 1.082 8.888 1.00 89.12 120 PHE A CA 1
ATOM 929 C C . PHE A 1 120 ? 5.872 0.677 8.864 1.00 89.12 120 PHE A C 1
ATOM 931 O O . PHE A 1 120 ? 6.416 0.463 7.778 1.00 89.12 120 PHE A O 1
ATOM 938 N N . ILE A 1 121 ? 6.507 0.538 10.032 1.00 87.25 121 ILE A N 1
ATOM 939 C CA . ILE A 1 121 ? 7.913 0.125 10.150 1.00 87.25 121 ILE A CA 1
ATOM 940 C C . ILE A 1 121 ? 8.089 -1.294 9.608 1.00 87.25 121 ILE A C 1
ATOM 942 O O . ILE A 1 121 ? 8.918 -1.514 8.728 1.00 87.25 121 ILE A O 1
ATOM 946 N N . SER A 1 122 ? 7.251 -2.233 10.048 1.00 88.50 122 SER A N 1
ATOM 947 C CA . SER A 1 122 ? 7.311 -3.634 9.619 1.00 88.50 122 SER A CA 1
ATOM 948 C C . SER A 1 122 ? 7.109 -3.782 8.107 1.00 88.50 122 SER A C 1
ATOM 950 O O . SER A 1 122 ? 7.827 -4.536 7.452 1.00 88.50 122 SER A O 1
ATOM 952 N N . ALA A 1 123 ? 6.175 -3.029 7.519 1.00 90.00 123 ALA A N 1
ATOM 953 C CA . ALA A 1 123 ? 5.944 -3.032 6.077 1.00 90.00 123 ALA A CA 1
ATOM 954 C C . ALA A 1 123 ? 7.120 -2.428 5.296 1.00 90.00 123 ALA A C 1
ATOM 956 O O . ALA A 1 123 ? 7.479 -2.945 4.237 1.00 90.00 123 ALA A O 1
ATOM 957 N N . ARG A 1 124 ? 7.722 -1.344 5.802 1.00 90.94 124 ARG A N 1
ATOM 958 C CA . ARG A 1 124 ? 8.905 -0.719 5.196 1.00 90.94 124 ARG A CA 1
ATOM 959 C C . ARG A 1 124 ? 10.094 -1.676 5.212 1.00 90.94 124 ARG A C 1
ATOM 961 O O . ARG A 1 124 ? 10.715 -1.887 4.174 1.00 90.94 124 ARG A O 1
ATOM 968 N N . ASP A 1 125 ? 10.382 -2.266 6.365 1.00 89.75 125 ASP A N 1
ATOM 969 C CA . ASP A 1 125 ? 11.521 -3.165 6.540 1.00 89.75 125 ASP A CA 1
ATOM 970 C C . ASP A 1 125 ? 11.304 -4.458 5.737 1.00 89.75 125 ASP A C 1
ATOM 972 O O . ASP A 1 125 ? 12.201 -4.912 5.031 1.00 89.75 125 ASP A O 1
ATOM 976 N N . GLY A 1 126 ? 10.075 -4.983 5.721 1.00 93.44 126 GLY A N 1
ATOM 977 C CA . GLY A 1 126 ? 9.689 -6.110 4.871 1.00 93.44 126 GLY A CA 1
ATOM 978 C C . GLY A 1 126 ? 9.765 -5.813 3.368 1.00 93.44 126 GLY A C 1
ATOM 979 O O . GLY A 1 126 ? 9.992 -6.720 2.571 1.00 93.44 126 GLY A O 1
ATOM 980 N N . TYR A 1 127 ? 9.580 -4.560 2.943 1.00 94.75 127 TYR A N 1
ATOM 981 C CA . TYR A 1 127 ? 9.824 -4.171 1.553 1.00 94.75 127 TYR A CA 1
ATOM 982 C C . TYR A 1 127 ? 11.323 -4.140 1.244 1.00 94.75 127 TYR A C 1
ATOM 984 O O . TYR A 1 127 ? 11.731 -4.655 0.206 1.00 94.75 127 TYR A O 1
ATOM 992 N N . ALA A 1 128 ? 12.141 -3.590 2.145 1.00 95.00 128 ALA A N 1
ATOM 993 C CA . ALA A 1 128 ? 13.593 -3.558 1.981 1.00 95.00 128 ALA A CA 1
ATOM 994 C C . ALA A 1 128 ? 14.180 -4.974 1.851 1.00 95.00 128 ALA A C 1
ATOM 996 O O . ALA A 1 128 ? 14.900 -5.251 0.895 1.00 95.00 128 ALA A O 1
ATOM 997 N N . THR A 1 129 ? 13.778 -5.908 2.720 1.00 96.00 129 THR A N 1
ATOM 998 C CA . THR A 1 129 ? 14.246 -7.302 2.646 1.00 96.00 129 THR A CA 1
ATOM 999 C C . THR A 1 129 ? 13.841 -7.991 1.344 1.00 96.00 129 THR A C 1
ATOM 1001 O O . THR A 1 129 ? 14.662 -8.687 0.747 1.00 96.00 129 THR A O 1
ATOM 1004 N N . LYS A 1 130 ? 12.613 -7.761 0.856 1.00 96.69 130 LYS A N 1
ATOM 1005 C CA . LYS A 1 130 ? 12.147 -8.273 -0.445 1.00 96.69 130 LYS A CA 1
ATOM 1006 C C . LYS A 1 130 ? 12.948 -7.705 -1.613 1.00 96.69 130 LYS A C 1
ATOM 1008 O O . LYS A 1 130 ? 13.232 -8.432 -2.561 1.00 96.69 130 LYS A O 1
ATOM 1013 N N . GLN A 1 131 ? 13.312 -6.423 -1.567 1.00 96.75 131 GLN A N 1
ATOM 1014 C CA . GLN A 1 131 ? 14.172 -5.814 -2.586 1.00 96.75 131 GLN A CA 1
ATOM 1015 C C . GLN A 1 131 ? 15.568 -6.449 -2.581 1.00 96.75 131 GLN A C 1
ATOM 1017 O O . GLN A 1 131 ? 16.083 -6.800 -3.642 1.00 96.75 131 GLN A O 1
ATOM 1022 N N . ASP A 1 132 ? 16.148 -6.668 -1.401 1.00 96.44 132 ASP A N 1
ATOM 1023 C CA . ASP A 1 132 ? 17.456 -7.314 -1.263 1.00 96.44 132 ASP A CA 1
ATOM 1024 C C . ASP A 1 132 ? 17.432 -8.782 -1.705 1.00 96.44 132 ASP A C 1
ATOM 1026 O O . ASP A 1 132 ? 18.377 -9.275 -2.323 1.00 96.44 132 ASP A O 1
ATOM 1030 N N . GLU A 1 133 ? 16.356 -9.504 -1.400 1.00 97.38 133 GLU A N 1
ATOM 1031 C CA . GLU A 1 133 ? 16.127 -10.870 -1.871 1.00 97.38 133 GLU A CA 1
ATOM 1032 C C . GLU A 1 133 ? 15.993 -10.924 -3.395 1.00 97.38 133 GLU A C 1
ATOM 1034 O O . GLU A 1 133 ? 16.682 -11.713 -4.045 1.00 97.38 133 GLU A O 1
ATOM 1039 N N . LEU A 1 134 ? 15.192 -10.032 -3.981 1.00 96.25 134 LEU A N 1
ATOM 1040 C CA . LEU A 1 134 ? 15.046 -9.919 -5.430 1.00 96.25 134 LEU A CA 1
ATOM 1041 C C . LEU A 1 134 ? 16.384 -9.596 -6.102 1.00 96.25 134 LEU A C 1
ATOM 1043 O O . LEU A 1 134 ? 16.725 -10.190 -7.128 1.00 96.25 134 LEU A O 1
ATOM 1047 N N . ALA A 1 135 ? 17.169 -8.689 -5.520 1.00 95.94 135 ALA A N 1
ATOM 1048 C CA . ALA A 1 135 ? 18.495 -8.352 -6.017 1.00 95.94 135 ALA A CA 1
ATOM 1049 C C . ALA A 1 135 ? 19.450 -9.552 -5.937 1.00 95.94 135 ALA A C 1
ATOM 1051 O O . ALA A 1 135 ? 20.167 -9.820 -6.903 1.00 95.94 135 ALA A O 1
ATOM 1052 N N . ARG A 1 136 ? 19.440 -10.305 -4.829 1.00 96.31 136 ARG A N 1
ATOM 1053 C CA . ARG A 1 136 ? 20.215 -11.549 -4.684 1.00 96.31 136 ARG A CA 1
ATOM 1054 C C . ARG A 1 136 ? 19.821 -12.578 -5.738 1.00 96.31 136 ARG A C 1
ATOM 1056 O O . ARG A 1 136 ? 20.697 -13.073 -6.442 1.00 96.31 136 ARG A O 1
ATOM 1063 N N . HIS A 1 137 ? 18.527 -12.836 -5.908 1.00 95.88 137 HIS A N 1
ATOM 1064 C CA . HIS A 1 137 ? 18.024 -13.781 -6.904 1.00 95.88 137 HIS A CA 1
ATOM 1065 C C . HIS A 1 137 ? 18.395 -13.355 -8.332 1.00 95.88 137 HIS A C 1
ATOM 1067 O O . HIS A 1 137 ? 18.866 -14.160 -9.131 1.00 95.88 137 HIS A O 1
ATOM 1073 N N . THR A 1 138 ? 18.252 -12.069 -8.652 1.00 94.56 138 THR A N 1
ATOM 1074 C CA . THR A 1 138 ? 18.602 -11.531 -9.975 1.00 94.56 138 THR A CA 1
ATOM 1075 C C . THR A 1 138 ? 20.100 -11.637 -10.257 1.00 94.56 138 THR A C 1
ATOM 1077 O O . THR A 1 138 ? 20.482 -11.924 -11.384 1.00 94.56 138 THR A O 1
ATOM 1080 N N . ARG A 1 139 ? 20.958 -11.428 -9.249 1.00 93.31 139 ARG A N 1
ATOM 1081 C CA . ARG A 1 139 ? 22.420 -11.563 -9.384 1.00 93.31 139 ARG A CA 1
ATOM 1082 C C . ARG A 1 139 ? 22.881 -13.016 -9.487 1.00 93.31 139 ARG A C 1
ATOM 1084 O O . ARG A 1 139 ? 23.893 -13.263 -10.131 1.00 93.31 139 ARG A O 1
ATOM 1091 N N . ALA A 1 140 ? 22.175 -13.945 -8.844 1.00 95.69 140 ALA A N 1
ATOM 1092 C CA . ALA A 1 140 ? 22.490 -15.370 -8.898 1.00 95.69 140 ALA A CA 1
ATOM 1093 C C . ALA A 1 140 ? 22.202 -15.981 -10.278 1.00 95.69 140 ALA A C 1
ATOM 1095 O O . ALA A 1 140 ? 22.867 -16.931 -10.683 1.00 95.69 140 ALA A O 1
ATOM 1096 N N . ASN A 1 141 ? 21.229 -15.431 -11.008 1.00 91.50 141 ASN A N 1
ATOM 1097 C CA . ASN A 1 141 ? 20.886 -15.892 -12.347 1.00 91.50 141 ASN A CA 1
ATOM 1098 C C . ASN A 1 141 ? 21.720 -15.168 -13.421 1.00 91.50 141 ASN A C 1
ATOM 1100 O O . ASN A 1 141 ? 21.943 -13.957 -13.321 1.00 91.50 141 ASN A O 1
ATOM 1104 N N . PRO A 1 142 ? 22.169 -15.872 -14.478 1.00 90.00 142 PRO A N 1
ATOM 1105 C CA . PRO A 1 142 ? 22.884 -15.238 -15.577 1.00 90.00 142 PRO A CA 1
ATOM 1106 C C . PRO A 1 142 ? 21.986 -14.225 -16.296 1.00 90.00 142 PRO A C 1
ATOM 1108 O O . PRO A 1 142 ? 20.774 -14.411 -16.429 1.00 90.00 142 PRO A O 1
ATOM 1111 N N . LYS A 1 143 ? 22.587 -13.140 -16.797 1.00 87.19 143 LYS A N 1
ATOM 1112 C CA . LYS A 1 143 ? 21.859 -12.150 -17.599 1.00 87.19 143 LYS A CA 1
ATOM 1113 C C . LYS A 1 143 ? 21.373 -12.811 -18.885 1.00 87.19 143 LYS A C 1
ATOM 1115 O O . LYS A 1 143 ? 22.181 -13.340 -19.643 1.00 87.19 143 LYS A O 1
ATOM 1120 N N . LEU A 1 144 ? 20.069 -12.732 -19.140 1.00 83.25 144 LEU A N 1
ATOM 1121 C CA . LEU A 1 144 ? 19.488 -13.198 -20.394 1.00 83.25 144 LEU A CA 1
ATOM 1122 C C . LEU A 1 144 ? 20.109 -12.422 -21.562 1.00 83.25 144 LEU A C 1
ATOM 1124 O O . LEU A 1 144 ? 20.092 -11.189 -21.586 1.00 83.25 144 LEU A O 1
ATOM 1128 N N . THR A 1 145 ? 20.663 -13.148 -22.525 1.00 81.44 145 THR A N 1
ATOM 1129 C CA . THR A 1 145 ? 21.113 -12.600 -23.803 1.00 81.44 145 THR A CA 1
ATOM 1130 C C . THR A 1 145 ? 19.965 -12.668 -24.808 1.00 81.44 145 THR A C 1
ATOM 1132 O O . THR A 1 145 ? 19.066 -13.503 -24.709 1.00 81.44 145 THR A O 1
ATOM 1135 N N . ALA A 1 146 ? 19.945 -11.748 -25.773 1.00 81.88 146 ALA A N 1
ATOM 1136 C CA . ALA A 1 146 ? 18.967 -11.825 -26.851 1.00 81.88 146 ALA A CA 1
ATOM 1137 C C . ALA A 1 146 ? 19.193 -13.109 -27.666 1.00 81.88 146 ALA A C 1
ATOM 1139 O O . ALA A 1 146 ? 20.336 -13.444 -27.965 1.00 81.88 146 ALA A O 1
ATOM 1140 N N . ILE A 1 147 ? 18.111 -13.764 -28.100 1.00 74.19 147 ILE A N 1
ATOM 1141 C CA . ILE A 1 147 ? 18.151 -15.005 -28.903 1.00 74.19 147 ILE A CA 1
ATOM 1142 C C . ILE A 1 147 ? 19.030 -14.844 -30.161 1.00 74.19 147 ILE A C 1
ATOM 1144 O O . ILE A 1 147 ? 19.657 -15.789 -30.618 1.00 74.19 147 ILE A O 1
ATOM 1148 N N . SER A 1 148 ? 19.140 -13.627 -30.703 1.00 71.94 148 SER A N 1
ATOM 1149 C CA . SER A 1 148 ? 19.994 -13.318 -31.858 1.00 71.94 148 SER A CA 1
ATOM 1150 C C . SER A 1 148 ? 21.500 -13.473 -31.610 1.00 71.94 148 SER A C 1
ATOM 1152 O O . SER A 1 148 ? 22.262 -13.519 -32.572 1.00 71.94 148 SER A O 1
ATOM 1154 N N . TYR A 1 149 ? 21.935 -13.465 -30.348 1.00 76.81 149 TYR A N 1
ATOM 1155 C CA . TYR A 1 149 ? 23.332 -13.660 -29.949 1.00 76.81 149 TYR A CA 1
ATOM 1156 C C . TYR A 1 149 ? 23.670 -15.122 -29.658 1.00 76.81 149 TYR A C 1
ATOM 1158 O O . TYR A 1 149 ? 24.846 -15.423 -29.472 1.00 76.81 149 TYR A O 1
ATOM 1166 N N . ASP A 1 150 ? 22.673 -16.007 -29.617 1.00 83.00 150 ASP A N 1
ATOM 1167 C CA . ASP A 1 150 ? 22.906 -17.436 -29.463 1.00 83.00 150 ASP A CA 1
ATOM 1168 C C . ASP A 1 150 ? 23.566 -17.975 -30.750 1.00 83.00 150 ASP A C 1
ATOM 1170 O O . ASP A 1 150 ? 22.952 -17.897 -31.827 1.00 83.00 150 ASP A O 1
ATOM 1174 N N . PRO A 1 151 ? 24.822 -18.460 -30.680 1.00 84.19 151 PRO A N 1
ATOM 1175 C CA . PRO A 1 151 ? 25.532 -18.969 -31.847 1.00 84.19 151 PRO A CA 1
ATOM 1176 C C . PRO A 1 151 ? 24.776 -20.125 -32.510 1.00 84.19 151 PRO A C 1
ATOM 1178 O O . PRO A 1 151 ? 24.703 -20.152 -33.735 1.00 84.19 151 PRO A O 1
ATOM 1181 N N . ASP A 1 152 ? 24.102 -20.989 -31.745 1.00 85.56 152 ASP A N 1
ATOM 1182 C CA . ASP A 1 152 ? 23.366 -22.128 -32.301 1.00 85.56 152 ASP A CA 1
ATOM 1183 C C . ASP A 1 152 ? 22.156 -21.675 -33.119 1.00 85.56 152 ASP A C 1
ATOM 1185 O O . ASP A 1 152 ? 21.848 -22.236 -34.175 1.00 85.56 152 ASP A O 1
ATOM 1189 N N . VAL A 1 153 ? 21.444 -20.650 -32.642 1.00 83.62 153 VAL A N 1
ATOM 1190 C CA . VAL A 1 153 ? 20.295 -20.085 -33.362 1.00 83.62 153 VAL A CA 1
ATOM 1191 C C . VAL A 1 153 ? 20.767 -19.365 -34.619 1.00 83.62 153 VAL A C 1
ATOM 1193 O O . VAL A 1 153 ? 20.172 -19.541 -35.684 1.00 83.62 153 VAL A O 1
ATOM 1196 N N . LYS A 1 154 ? 21.852 -18.591 -34.519 1.00 82.88 154 LYS A N 1
ATOM 1197 C CA . LYS A 1 154 ? 22.469 -17.910 -35.661 1.00 82.88 154 LYS A CA 1
ATOM 1198 C C . LYS A 1 154 ? 22.925 -18.909 -36.726 1.00 82.88 154 LYS A C 1
ATOM 1200 O O . LYS A 1 154 ? 22.629 -18.712 -37.904 1.00 82.88 154 LYS A O 1
ATOM 1205 N N . ASP A 1 155 ? 23.584 -19.988 -36.323 1.00 87.50 155 ASP A N 1
ATOM 1206 C CA . ASP A 1 155 ? 24.106 -21.007 -37.231 1.00 87.50 155 ASP A CA 1
ATOM 1207 C C . ASP A 1 155 ? 22.983 -21.815 -37.877 1.00 87.50 155 ASP A C 1
ATOM 1209 O O . ASP A 1 155 ? 23.015 -22.042 -39.087 1.00 87.50 155 ASP A O 1
ATOM 1213 N N . LYS A 1 156 ? 21.926 -22.158 -37.129 1.00 86.62 156 LYS A N 1
ATOM 1214 C CA . LYS A 1 156 ? 20.710 -22.765 -37.697 1.00 86.62 156 LYS A CA 1
ATOM 1215 C C . LYS A 1 156 ? 20.033 -21.846 -38.712 1.00 86.62 156 LYS A C 1
ATOM 1217 O O . LYS A 1 156 ? 19.625 -22.321 -39.770 1.00 86.62 156 LYS A O 1
ATOM 1222 N N . LEU A 1 157 ? 19.936 -20.544 -38.429 1.00 81.94 157 LEU A N 1
ATOM 1223 C CA . LEU A 1 157 ? 19.327 -19.567 -39.337 1.00 81.94 157 LEU A CA 1
ATOM 1224 C C . LEU A 1 157 ? 20.146 -19.403 -40.628 1.00 81.94 157 LEU A C 1
ATOM 1226 O O . LEU A 1 157 ? 19.580 -19.380 -41.721 1.00 81.94 157 LEU A O 1
ATOM 1230 N N . ASN A 1 158 ? 21.476 -19.337 -40.508 1.00 83.69 158 ASN A N 1
ATOM 1231 C CA . ASN A 1 158 ? 22.390 -19.290 -41.650 1.00 83.69 158 ASN A CA 1
ATOM 1232 C C . ASN A 1 158 ? 22.308 -20.581 -42.470 1.00 83.69 158 ASN A C 1
ATOM 1234 O O . ASN A 1 158 ? 22.114 -20.529 -43.680 1.00 83.69 158 ASN A O 1
ATOM 1238 N N . ARG A 1 159 ? 22.344 -21.743 -41.808 1.00 87.56 159 ARG A N 1
ATOM 1239 C CA . ARG A 1 159 ? 22.203 -23.049 -42.460 1.00 87.56 159 ARG A CA 1
ATOM 1240 C C . ARG A 1 159 ? 20.875 -23.166 -43.196 1.00 87.56 159 ARG A C 1
ATOM 1242 O O . ARG A 1 159 ? 20.852 -23.665 -44.315 1.00 87.56 159 ARG A O 1
ATOM 1249 N N . TYR A 1 160 ? 19.780 -22.691 -42.607 1.00 82.62 160 TYR A N 1
ATOM 1250 C CA . TYR A 1 160 ? 18.478 -22.661 -43.266 1.00 82.62 160 TYR A CA 1
ATOM 1251 C C . TYR A 1 160 ? 18.508 -21.780 -44.519 1.00 82.62 160 TYR A C 1
ATOM 1253 O O . TYR A 1 160 ? 18.119 -22.246 -45.582 1.00 82.62 160 TYR A O 1
ATOM 1261 N N . ARG A 1 161 ? 19.047 -20.556 -44.427 1.00 77.19 161 ARG A N 1
ATOM 1262 C CA . ARG A 1 161 ? 19.214 -19.644 -45.574 1.00 77.19 161 ARG A CA 1
ATOM 1263 C C . ARG A 1 161 ? 20.030 -20.275 -46.708 1.00 77.19 161 ARG A C 1
ATOM 1265 O O . ARG A 1 161 ? 19.690 -20.088 -47.870 1.00 77.19 161 ARG A O 1
ATOM 1272 N N . ASP A 1 162 ? 21.098 -20.990 -46.368 1.00 81.69 162 ASP A N 1
ATOM 1273 C CA . ASP A 1 162 ? 22.034 -21.545 -47.351 1.00 81.69 162 ASP A CA 1
ATOM 1274 C C . ASP A 1 162 ? 21.515 -22.850 -47.983 1.00 81.69 162 ASP A C 1
ATOM 1276 O O . ASP A 1 162 ? 21.792 -23.131 -49.146 1.00 81.69 162 ASP A O 1
ATOM 1280 N N . THR A 1 163 ? 20.737 -23.642 -47.238 1.00 84.12 163 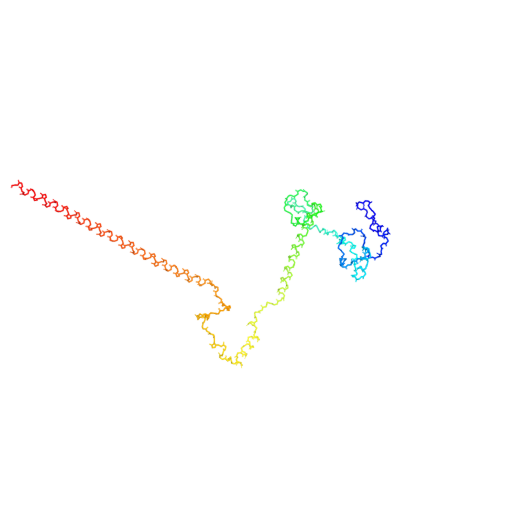THR A N 1
ATOM 1281 C CA . THR A 1 163 ? 20.155 -24.915 -47.718 1.00 84.12 163 THR A CA 1
ATOM 1282 C C . THR A 1 163 ? 18.799 -24.744 -48.395 1.00 84.12 163 THR A C 1
ATOM 1284 O O . THR A 1 163 ? 18.435 -25.550 -49.247 1.00 84.12 163 THR A O 1
ATOM 1287 N N . HIS A 1 164 ? 18.057 -23.699 -48.034 1.00 76.25 164 HIS A N 1
ATOM 1288 C CA . HIS A 1 164 ? 16.770 -23.356 -48.620 1.00 76.25 164 HIS A CA 1
ATOM 1289 C C . HIS A 1 164 ? 16.964 -22.067 -49.424 1.00 76.25 164 HIS A C 1
ATOM 1291 O O . HIS A 1 164 ? 16.731 -20.982 -48.880 1.00 76.25 164 HIS A O 1
ATOM 1297 N N . PRO A 1 165 ? 17.410 -22.147 -50.699 1.00 69.06 165 PRO A N 1
ATOM 1298 C CA . PRO A 1 165 ? 17.450 -20.982 -51.568 1.00 69.06 165 PRO A CA 1
ATOM 1299 C C . PRO A 1 165 ? 16.041 -20.413 -51.584 1.00 69.06 165 PRO A C 1
ATOM 1301 O O . PRO A 1 165 ? 15.099 -21.066 -52.034 1.00 69.06 165 PRO A O 1
ATOM 1304 N N . THR A 1 166 ? 15.877 -19.231 -50.994 1.00 60.22 166 THR A N 1
ATOM 1305 C CA . THR A 1 166 ? 14.573 -18.583 -50.927 1.00 60.22 166 THR A CA 1
ATOM 1306 C C . THR A 1 166 ? 14.030 -18.535 -52.352 1.00 60.22 166 THR A C 1
ATOM 1308 O O . THR A 1 166 ? 14.703 -17.935 -53.201 1.00 60.22 166 THR A O 1
ATOM 1311 N N . PRO A 1 167 ? 12.870 -19.141 -52.666 1.00 52.47 167 PRO A N 1
ATOM 1312 C CA . PRO A 1 167 ? 12.246 -18.859 -53.941 1.00 52.47 167 PRO A CA 1
ATOM 1313 C C . PRO A 1 167 ? 12.101 -17.336 -54.013 1.00 52.47 167 PRO A C 1
ATOM 1315 O O . PRO A 1 167 ? 11.688 -16.682 -53.049 1.00 52.47 167 PRO A O 1
ATOM 1318 N N . SER A 1 168 ? 12.534 -16.772 -55.142 1.00 52.72 168 SER A N 1
ATOM 1319 C CA . SER A 1 168 ? 12.536 -15.333 -55.445 1.00 52.72 168 SER A CA 1
ATOM 1320 C C . SER A 1 168 ? 11.208 -14.641 -55.083 1.00 52.72 168 SER A C 1
ATOM 1322 O O . SER A 1 168 ? 11.171 -13.446 -54.807 1.00 52.72 168 SER A O 1
ATOM 1324 N N . THR A 1 169 ? 10.126 -15.408 -54.959 1.00 51.38 169 THR A N 1
ATOM 1325 C CA . THR A 1 169 ? 8.780 -14.994 -54.564 1.00 51.38 169 THR A CA 1
ATOM 1326 C C . THR A 1 169 ? 8.664 -14.240 -53.231 1.00 51.38 169 THR A C 1
ATOM 1328 O O . THR A 1 169 ? 7.752 -13.434 -53.106 1.00 51.38 169 THR A O 1
ATOM 1331 N N . LEU A 1 170 ? 9.563 -14.403 -52.246 1.00 50.31 170 LEU A N 1
ATOM 1332 C CA . LEU A 1 170 ? 9.501 -13.620 -50.985 1.00 50.31 170 LEU A CA 1
ATOM 1333 C C . LEU A 1 170 ? 10.402 -12.371 -50.952 1.00 50.31 170 LEU A C 1
ATOM 1335 O O . LEU A 1 170 ? 10.310 -11.557 -50.025 1.00 50.31 170 LEU A O 1
ATOM 1339 N N . VAL A 1 171 ? 11.285 -12.202 -51.940 1.00 50.06 171 VAL A N 1
ATOM 1340 C CA . VAL A 1 171 ? 12.187 -11.039 -52.043 1.00 50.06 171 VAL A CA 1
ATOM 1341 C C . VAL A 1 171 ? 11.783 -10.118 -53.196 1.00 50.06 171 VAL A C 1
ATOM 1343 O O . VAL A 1 171 ? 11.926 -8.904 -53.057 1.00 50.06 171 VAL A O 1
ATOM 1346 N N . ALA A 1 172 ? 11.214 -10.660 -54.277 1.00 49.44 172 ALA A N 1
ATOM 1347 C CA . ALA A 1 172 ? 10.794 -9.904 -55.457 1.00 49.44 172 ALA A CA 1
ATOM 1348 C C . ALA A 1 172 ? 9.645 -8.918 -55.176 1.00 49.44 172 ALA A C 1
ATOM 1350 O O . ALA A 1 172 ? 9.621 -7.839 -55.761 1.00 49.44 172 ALA A O 1
ATOM 1351 N N . ASP A 1 173 ? 8.765 -9.216 -54.215 1.00 51.44 173 ASP A N 1
ATOM 1352 C CA . ASP A 1 173 ? 7.603 -8.367 -53.905 1.00 51.44 173 ASP A CA 1
ATOM 1353 C C . ASP A 1 173 ? 7.843 -7.353 -52.778 1.00 51.44 173 ASP A C 1
ATOM 1355 O O . ASP A 1 173 ? 6.911 -6.707 -52.283 1.00 51.44 173 ASP A O 1
ATOM 1359 N N . LYS A 1 174 ? 9.098 -7.145 -52.362 1.00 54.66 174 LYS A N 1
ATOM 1360 C CA . LYS A 1 174 ? 9.421 -6.011 -51.490 1.00 54.66 174 LYS A CA 1
ATOM 1361 C C . LYS A 1 174 ? 9.429 -4.737 -52.326 1.00 54.66 174 LYS A C 1
ATOM 1363 O O . LYS A 1 174 ? 10.486 -4.253 -52.725 1.00 54.66 174 LYS A O 1
ATOM 1368 N N . ARG A 1 175 ? 8.235 -4.176 -52.554 1.00 56.91 175 ARG A N 1
ATOM 1369 C CA . ARG A 1 175 ? 8.070 -2.817 -53.086 1.00 56.91 175 ARG A CA 1
ATOM 1370 C C . ARG A 1 175 ? 9.009 -1.871 -52.332 1.00 56.91 175 ARG A C 1
ATOM 1372 O O . ARG A 1 175 ? 9.062 -1.942 -51.095 1.00 56.91 175 ARG A O 1
ATOM 1379 N N . PRO A 1 176 ? 9.784 -1.020 -53.024 1.00 61.28 176 PRO A N 1
ATOM 1380 C CA . PRO A 1 176 ? 10.727 -0.135 -52.361 1.00 61.28 176 PRO A CA 1
ATOM 1381 C C . PRO A 1 176 ? 9.988 0.707 -51.316 1.00 61.28 176 PRO A C 1
ATOM 1383 O O . PRO A 1 176 ? 8.895 1.201 -51.562 1.00 61.28 176 PRO A O 1
ATOM 1386 N N . MET A 1 177 ? 10.592 0.910 -50.139 1.00 54.81 177 MET A N 1
ATOM 1387 C CA . MET A 1 177 ? 9.981 1.606 -48.985 1.00 54.81 177 MET A CA 1
ATOM 1388 C C . MET A 1 177 ? 9.492 3.044 -49.291 1.00 54.81 177 MET A C 1
ATOM 1390 O O . MET A 1 177 ? 8.855 3.687 -48.456 1.00 54.81 177 MET A O 1
ATOM 1394 N N . GLN A 1 178 ? 9.830 3.579 -50.464 1.00 55.34 178 GLN A N 1
ATOM 1395 C CA . GLN A 1 178 ? 9.417 4.892 -50.958 1.00 55.34 178 GLN A CA 1
ATOM 1396 C C . GLN A 1 178 ? 8.139 4.854 -51.809 1.00 55.34 178 GLN A C 1
ATOM 1398 O O . GLN A 1 178 ? 7.574 5.915 -52.072 1.00 55.34 178 GLN A O 1
ATOM 1403 N N . GLU A 1 179 ? 7.685 3.675 -52.229 1.00 61.94 179 GLU A N 1
ATOM 1404 C CA . GLU A 1 179 ? 6.477 3.516 -53.027 1.00 61.94 17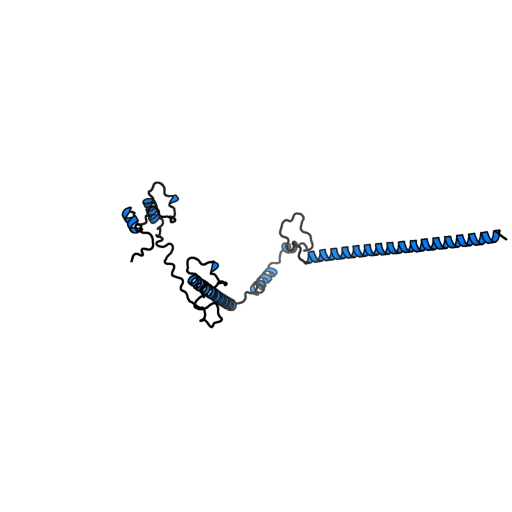9 GLU A CA 1
ATOM 1405 C C . GLU A 1 179 ? 5.234 3.671 -52.131 1.00 61.94 179 GLU A C 1
ATOM 1407 O O . GLU A 1 179 ? 5.182 3.102 -51.033 1.00 61.94 179 GLU A O 1
ATOM 1412 N N . PRO A 1 180 ? 4.249 4.499 -52.524 1.00 62.31 180 PRO A N 1
ATOM 1413 C CA . PRO A 1 180 ? 3.051 4.703 -51.723 1.00 62.31 180 PRO A CA 1
ATOM 1414 C C . PRO A 1 180 ? 2.242 3.400 -51.589 1.00 62.31 180 PRO A C 1
ATOM 1416 O O . PRO A 1 180 ? 2.247 2.572 -52.503 1.00 62.31 180 PRO A O 1
ATOM 1419 N N . PRO A 1 181 ? 1.522 3.208 -50.466 1.00 68.56 181 PRO A N 1
ATOM 1420 C CA . PRO A 1 181 ? 0.643 2.056 -50.306 1.00 68.56 181 PRO A CA 1
ATOM 1421 C C . PRO A 1 181 ? -0.434 2.049 -51.397 1.00 68.56 181 PRO A C 1
ATOM 1423 O O . PRO A 1 181 ? -0.882 3.108 -51.846 1.00 68.56 181 PRO A O 1
ATOM 1426 N N . ILE A 1 182 ? -0.858 0.847 -51.795 1.00 72.31 182 ILE A N 1
ATOM 1427 C CA . ILE A 1 182 ? -1.906 0.647 -52.803 1.00 72.31 182 ILE A CA 1
ATOM 1428 C C . ILE A 1 182 ? -3.175 1.399 -52.361 1.00 72.31 182 ILE A C 1
ATOM 1430 O O . ILE A 1 182 ? -3.565 1.275 -51.191 1.00 72.31 182 ILE A O 1
ATOM 1434 N N . PRO A 1 183 ? -3.837 2.162 -53.253 1.00 65.38 183 PRO A N 1
ATOM 1435 C CA . PRO A 1 183 ? -5.137 2.755 -52.957 1.00 65.38 183 PRO A CA 1
ATOM 1436 C C . PRO A 1 183 ? -6.115 1.689 -52.435 1.00 65.38 183 PRO A C 1
ATOM 1438 O O . PRO A 1 183 ? -6.326 0.673 -53.088 1.00 65.38 183 PRO A O 1
ATOM 1441 N N . GLY A 1 184 ? -6.676 1.899 -51.240 1.00 72.81 184 GLY A N 1
ATOM 1442 C CA . GLY A 1 184 ? -7.593 0.950 -50.587 1.00 72.81 184 GLY A CA 1
ATOM 1443 C C . GLY A 1 184 ? -6.967 0.030 -49.527 1.00 72.81 184 GLY A C 1
ATOM 1444 O O . GLY A 1 184 ? -7.696 -0.699 -48.860 1.00 72.81 184 GLY A O 1
ATOM 1445 N N . TYR A 1 185 ? -5.650 0.076 -49.301 1.00 75.69 185 TYR A N 1
ATOM 1446 C CA . TYR A 1 185 ? -5.005 -0.711 -48.243 1.00 75.69 185 TYR A CA 1
ATOM 1447 C C . TYR A 1 185 ? -5.407 -0.227 -46.833 1.00 75.69 185 TYR A C 1
ATOM 1449 O O . TYR A 1 185 ? -5.083 0.896 -46.446 1.00 75.69 185 TYR A O 1
ATOM 1457 N N . GLN A 1 186 ? -6.077 -1.086 -46.053 1.00 70.19 186 GLN A N 1
ATOM 1458 C CA . GLN A 1 186 ? -6.508 -0.804 -44.669 1.00 70.19 186 GLN A CA 1
ATOM 1459 C C . GLN A 1 186 ? -5.619 -1.439 -43.579 1.00 70.19 186 GLN A C 1
ATOM 1461 O O . GLN A 1 186 ? -5.896 -1.297 -42.390 1.00 70.19 186 GLN A O 1
ATOM 1466 N N . GLY A 1 187 ? -4.547 -2.143 -43.957 1.00 73.88 187 GLY A N 1
ATOM 1467 C CA . GLY A 1 187 ? -3.638 -2.788 -43.005 1.00 73.88 187 GLY A CA 1
ATOM 1468 C C . GLY A 1 187 ? -2.717 -1.813 -42.255 1.00 73.88 187 GLY A C 1
ATOM 1469 O O . GLY A 1 187 ? -2.584 -0.635 -42.592 1.00 73.88 187 GLY A O 1
ATOM 1470 N N . TYR A 1 188 ? -2.018 -2.320 -41.238 1.00 60.56 188 TYR A N 1
ATOM 1471 C CA . TYR A 1 188 ? -1.046 -1.548 -40.459 1.00 60.56 188 TYR A CA 1
ATOM 1472 C C . TYR A 1 188 ? 0.186 -1.174 -41.301 1.00 60.56 188 TYR A C 1
ATOM 1474 O O . TYR A 1 188 ? 0.851 -2.043 -41.865 1.00 60.56 188 TYR A O 1
ATOM 1482 N N . ILE A 1 189 ? 0.520 0.120 -41.357 1.00 62.94 189 ILE A N 1
ATOM 1483 C CA . ILE A 1 189 ? 1.728 0.640 -42.016 1.00 62.94 189 ILE A CA 1
ATOM 1484 C C . ILE A 1 189 ? 2.724 1.080 -40.927 1.00 62.94 189 ILE A C 1
ATOM 1486 O O . ILE A 1 189 ? 2.499 2.098 -40.255 1.00 62.94 189 ILE A O 1
ATOM 1490 N N . PRO A 1 190 ? 3.846 0.361 -40.734 1.00 53.12 190 PRO A N 1
ATOM 1491 C CA . PRO A 1 190 ? 4.855 0.736 -39.751 1.00 53.12 190 PRO A CA 1
ATOM 1492 C C . PRO A 1 190 ? 5.359 2.165 -40.002 1.00 53.12 190 PRO A C 1
ATOM 1494 O O . PRO A 1 190 ? 5.734 2.517 -41.119 1.00 53.12 190 PRO A O 1
ATOM 1497 N N . ARG A 1 191 ? 5.399 3.006 -38.957 1.00 54.94 191 ARG A N 1
ATOM 1498 C CA . ARG A 1 191 ? 5.830 4.426 -39.026 1.00 54.94 191 ARG A CA 1
ATOM 1499 C C . ARG A 1 191 ? 4.904 5.355 -39.843 1.00 54.94 191 ARG A C 1
ATOM 1501 O O . ARG A 1 191 ? 5.349 6.418 -40.298 1.00 54.94 191 ARG A O 1
ATOM 1508 N N . ILE A 1 192 ? 3.624 4.998 -40.013 1.00 57.28 192 ILE A N 1
ATOM 1509 C CA . ILE A 1 192 ? 2.609 5.900 -40.595 1.00 57.28 192 ILE A CA 1
ATOM 1510 C C . ILE A 1 192 ? 2.324 7.106 -39.695 1.00 57.28 192 ILE A C 1
ATOM 1512 O O . ILE A 1 192 ? 2.096 8.214 -40.186 1.00 57.28 192 ILE A O 1
ATOM 1516 N N . TYR A 1 193 ? 2.443 6.924 -38.376 1.00 54.34 193 TYR A N 1
ATOM 1517 C CA . TYR A 1 193 ? 2.445 8.038 -37.441 1.00 54.34 193 TYR A CA 1
ATOM 1518 C C . TYR A 1 193 ? 3.625 8.954 -37.767 1.00 54.34 193 TYR A C 1
ATOM 1520 O O . TYR A 1 193 ? 4.733 8.468 -38.013 1.00 54.34 193 TYR A O 1
ATOM 1528 N N . PRO A 1 194 ? 3.424 10.279 -37.807 1.00 47.34 194 PRO A N 1
ATOM 1529 C CA . PRO A 1 194 ? 4.463 11.207 -38.208 1.00 47.34 194 PRO A CA 1
ATOM 1530 C C . PRO A 1 194 ? 5.586 11.177 -37.171 1.00 47.34 194 PRO A C 1
ATOM 1532 O O . PRO A 1 194 ? 5.546 11.906 -36.179 1.00 47.34 194 PRO A O 1
ATOM 1535 N N . THR A 1 195 ? 6.601 10.351 -37.427 1.00 56.06 195 THR A N 1
ATOM 1536 C CA . THR A 1 195 ? 7.867 10.373 -36.704 1.00 56.06 195 THR A CA 1
ATOM 1537 C C . THR A 1 195 ? 8.419 11.791 -36.748 1.00 56.06 195 THR A C 1
ATOM 1539 O O . THR A 1 195 ? 8.204 12.540 -37.713 1.00 56.06 195 THR A O 1
ATOM 1542 N N . GLU A 1 196 ? 9.109 12.200 -35.686 1.00 56.16 196 GLU A N 1
ATOM 1543 C CA . GLU A 1 196 ? 9.558 13.583 -35.506 1.00 56.16 196 GLU A CA 1
ATOM 1544 C C . GLU A 1 196 ? 10.305 14.141 -36.728 1.00 56.16 196 GLU A C 1
ATOM 1546 O O . GLU A 1 196 ? 10.170 15.322 -37.049 1.00 56.16 196 GLU A O 1
ATOM 1551 N N . GLY A 1 197 ? 10.994 13.283 -37.489 1.00 55.00 197 GLY A N 1
ATOM 1552 C CA . GLY A 1 197 ? 11.628 13.619 -38.765 1.00 55.00 197 GLY A CA 1
ATOM 1553 C C . GLY A 1 197 ? 10.672 14.188 -39.827 1.00 55.00 197 GLY A C 1
ATOM 1554 O O . GLY A 1 197 ? 10.984 15.215 -40.435 1.00 55.00 197 GLY A O 1
ATOM 1555 N N . LYS A 1 198 ? 9.476 13.608 -40.025 1.00 59.41 198 LYS A N 1
ATOM 1556 C CA . LYS A 1 198 ? 8.464 14.144 -40.964 1.00 59.41 198 LYS A CA 1
ATOM 1557 C C . LYS A 1 198 ? 7.917 15.496 -40.479 1.00 59.41 198 LYS A C 1
ATOM 1559 O O . LYS A 1 198 ? 7.725 16.411 -41.285 1.00 59.41 198 LYS A O 1
ATOM 1564 N N . LYS A 1 199 ? 7.738 15.673 -39.160 1.00 54.81 199 LYS A N 1
ATOM 1565 C CA . LYS A 1 199 ? 7.361 16.971 -38.559 1.00 54.81 199 LYS A CA 1
ATOM 1566 C C . LYS A 1 199 ? 8.468 18.020 -38.745 1.00 54.81 199 LYS A C 1
ATOM 1568 O O . LYS A 1 199 ? 8.158 19.163 -39.084 1.00 54.81 199 LYS A O 1
ATOM 1573 N N . ARG A 1 200 ? 9.744 17.645 -38.580 1.00 62.66 200 ARG A N 1
ATOM 1574 C CA . ARG A 1 200 ? 10.916 18.518 -38.794 1.00 62.66 200 ARG A CA 1
ATOM 1575 C C . ARG A 1 200 ? 11.010 18.983 -40.247 1.00 62.66 200 ARG A C 1
ATOM 1577 O O . ARG A 1 200 ? 11.074 20.192 -40.462 1.00 62.66 200 ARG A O 1
ATOM 1584 N N . LYS A 1 201 ? 10.883 18.076 -41.226 1.00 68.81 201 LYS A N 1
ATOM 1585 C CA . LYS A 1 201 ? 10.869 18.426 -42.663 1.00 68.81 201 LYS A CA 1
ATOM 1586 C C . LYS A 1 201 ? 9.747 19.420 -43.003 1.00 68.81 201 LYS A C 1
ATOM 1588 O O . LYS A 1 201 ? 10.013 20.466 -43.594 1.00 68.81 201 LYS A O 1
ATOM 1593 N N . ARG A 1 202 ? 8.513 19.181 -42.529 1.00 67.00 202 ARG A N 1
ATOM 1594 C CA . ARG A 1 202 ? 7.381 20.121 -42.706 1.00 67.00 202 ARG A CA 1
ATOM 1595 C C . ARG A 1 202 ? 7.631 21.486 -42.046 1.00 67.00 202 ARG A C 1
ATOM 1597 O O . ARG A 1 202 ? 7.284 22.521 -42.618 1.00 67.00 202 ARG A O 1
ATOM 1604 N N . LYS A 1 203 ? 8.226 21.521 -40.846 1.00 68.06 203 LYS A N 1
ATOM 1605 C CA . LYS A 1 203 ? 8.589 22.777 -40.158 1.00 68.06 203 LYS A CA 1
ATOM 1606 C C . LYS A 1 203 ? 9.669 23.549 -40.925 1.00 68.06 203 LYS A C 1
ATOM 1608 O O . LYS A 1 203 ? 9.569 24.771 -41.041 1.00 68.06 203 LYS A O 1
ATOM 1613 N N . GLU A 1 204 ? 10.670 22.862 -41.467 1.00 75.31 204 GLU A N 1
ATOM 1614 C CA . GLU A 1 204 ? 11.742 23.474 -42.255 1.00 75.31 204 GLU A CA 1
ATOM 1615 C C . GLU A 1 204 ? 11.217 24.067 -43.571 1.00 75.31 204 GLU A C 1
ATOM 1617 O O . GLU A 1 204 ? 11.527 25.213 -43.905 1.00 75.31 204 GLU A O 1
ATOM 1622 N N . GLU A 1 205 ? 10.332 23.354 -44.270 1.00 76.88 205 GLU 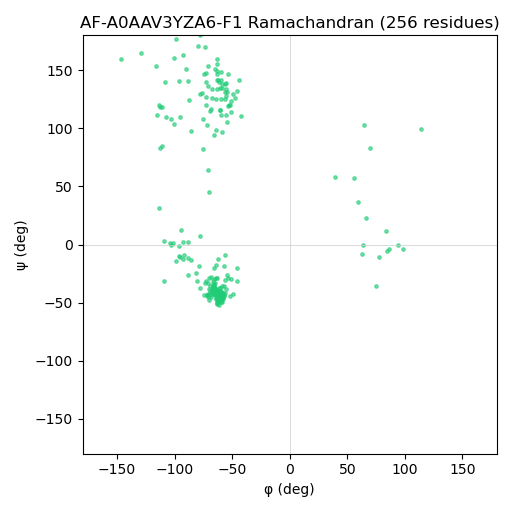A N 1
ATOM 1623 C CA . GLU A 1 205 ? 9.698 23.843 -45.497 1.00 76.88 205 GLU A CA 1
ATOM 1624 C C . GLU A 1 205 ? 8.824 25.085 -45.235 1.00 76.88 205 GLU A C 1
ATOM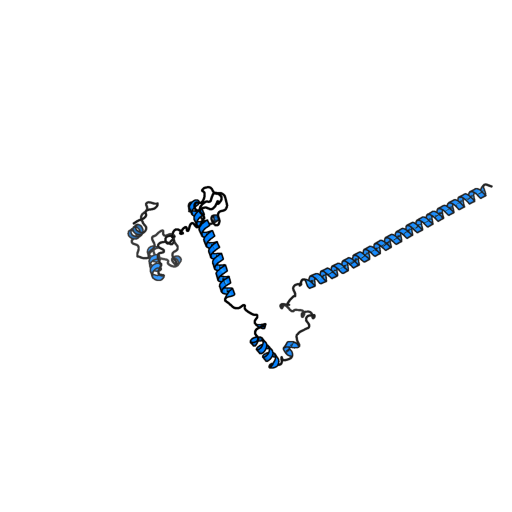 1626 O O . GLU A 1 205 ? 8.920 26.090 -45.950 1.00 76.88 205 GLU A O 1
ATOM 1631 N N . LYS A 1 206 ? 8.045 25.086 -44.139 1.00 82.25 206 LYS A N 1
ATOM 1632 C CA . LYS A 1 206 ? 7.292 26.270 -43.683 1.00 82.25 206 LYS A CA 1
ATOM 1633 C C . LYS A 1 206 ? 8.220 27.452 -43.371 1.00 82.25 206 LYS A C 1
ATOM 1635 O O . LYS A 1 206 ? 7.918 28.584 -43.764 1.00 82.25 206 LYS A O 1
ATOM 1640 N N . LYS A 1 207 ? 9.372 27.217 -42.724 1.00 82.31 207 LYS A N 1
ATOM 1641 C CA . LYS A 1 207 ? 10.394 28.256 -42.474 1.00 82.31 207 LYS A CA 1
ATOM 1642 C C . LYS A 1 207 ? 10.969 28.809 -43.787 1.00 82.31 207 LYS A C 1
ATOM 1644 O O . LYS A 1 207 ? 11.045 30.033 -43.933 1.00 82.31 207 LYS A O 1
ATOM 1649 N N . LYS A 1 208 ? 11.298 27.952 -44.764 1.00 86.62 208 LYS A N 1
ATOM 1650 C CA . LYS A 1 208 ? 11.783 28.359 -46.100 1.00 86.62 208 LYS A CA 1
ATOM 1651 C C . LYS A 1 208 ? 10.742 29.211 -46.841 1.00 86.62 208 LYS A C 1
ATOM 1653 O O . LYS A 1 208 ? 11.071 30.313 -47.292 1.00 86.62 208 LYS A O 1
ATOM 1658 N N . LYS A 1 209 ? 9.468 28.791 -46.866 1.00 86.94 209 LYS A N 1
ATOM 1659 C CA . LYS A 1 209 ? 8.350 29.569 -47.443 1.00 86.94 209 LYS A CA 1
ATOM 1660 C C . LYS A 1 209 ? 8.178 30.934 -46.758 1.00 86.94 209 LYS A C 1
ATOM 1662 O O . LYS A 1 209 ? 8.091 31.956 -47.444 1.00 86.94 209 LYS A O 1
ATOM 1667 N N . LYS A 1 210 ? 8.230 30.995 -45.419 1.00 87.62 210 LYS A N 1
ATOM 1668 C CA . LYS A 1 210 ? 8.151 32.259 -44.654 1.00 87.62 210 LYS A CA 1
ATOM 1669 C C . LYS A 1 210 ? 9.319 33.201 -44.979 1.00 87.62 210 LYS A C 1
ATOM 1671 O O . LYS A 1 210 ? 9.097 34.394 -45.196 1.00 87.62 210 LYS A O 1
ATOM 1676 N N . LYS A 1 211 ? 10.550 32.679 -45.094 1.00 87.06 211 LYS A N 1
ATOM 1677 C CA . LYS A 1 211 ? 11.745 33.457 -45.481 1.00 87.06 211 LYS A CA 1
ATOM 1678 C C . LYS A 1 211 ? 11.614 34.018 -46.904 1.00 87.06 211 LYS A C 1
ATOM 1680 O O . LYS A 1 211 ? 11.892 35.201 -47.108 1.00 87.06 211 LYS A O 1
ATOM 1685 N N . LYS A 1 212 ? 11.108 33.225 -47.862 1.00 89.75 212 LYS A N 1
ATOM 1686 C CA . LYS A 1 212 ? 10.834 33.669 -49.245 1.00 89.75 212 LYS A CA 1
ATOM 1687 C C . LYS A 1 212 ? 9.777 34.782 -49.283 1.00 89.75 212 LYS A C 1
ATOM 1689 O O . LYS A 1 212 ? 10.008 35.816 -49.911 1.00 89.75 212 LYS A O 1
ATOM 1694 N N . LYS A 1 213 ? 8.675 34.643 -48.530 1.00 89.62 213 LYS A N 1
ATOM 1695 C CA . LYS A 1 213 ? 7.627 35.680 -48.411 1.00 89.62 213 LYS A CA 1
ATOM 1696 C C . LYS A 1 213 ? 8.174 36.977 -47.791 1.00 89.62 213 LYS A C 1
ATOM 1698 O O . LYS A 1 213 ? 7.908 38.060 -48.312 1.00 89.62 213 LYS A O 1
ATOM 1703 N N . LYS A 1 214 ? 9.015 36.883 -46.748 1.00 88.94 214 LYS A N 1
ATOM 1704 C CA . LYS A 1 214 ? 9.680 38.044 -46.117 1.00 88.94 214 LYS A CA 1
ATOM 1705 C C . LYS A 1 214 ? 10.646 38.750 -47.081 1.00 88.94 214 LYS A C 1
ATOM 1707 O O . LYS A 1 214 ? 10.609 39.976 -47.165 1.00 88.94 214 LYS A O 1
ATOM 1712 N N . LYS A 1 215 ? 11.452 38.002 -47.852 1.00 89.75 215 LYS A N 1
ATOM 1713 C CA . LYS A 1 215 ? 12.317 38.565 -48.911 1.00 89.75 215 LYS A CA 1
ATOM 1714 C C . LYS A 1 215 ? 11.496 39.295 -49.984 1.00 89.75 215 LYS A C 1
ATOM 1716 O O . LYS A 1 215 ? 11.820 40.436 -50.305 1.00 89.75 215 LYS A O 1
ATOM 1721 N N . LYS A 1 216 ? 10.397 38.700 -50.474 1.00 90.50 216 LYS A N 1
ATOM 1722 C CA . LYS A 1 216 ? 9.504 39.335 -51.467 1.00 90.50 216 LYS A CA 1
ATOM 1723 C C . LYS A 1 216 ? 8.887 40.636 -50.928 1.00 90.50 216 LYS A C 1
ATOM 1725 O O . LYS A 1 216 ? 8.904 41.646 -51.627 1.00 90.50 216 LYS A O 1
ATOM 1730 N N . LYS A 1 217 ? 8.435 40.654 -49.663 1.00 89.94 217 LYS A N 1
ATOM 1731 C CA . LYS A 1 217 ? 7.899 41.864 -49.003 1.00 89.94 217 LYS A CA 1
ATOM 1732 C C . LYS A 1 217 ? 8.960 42.966 -48.864 1.00 89.94 217 LYS A C 1
ATOM 1734 O O . LYS A 1 217 ? 8.672 44.115 -49.187 1.00 89.94 217 LYS A O 1
ATOM 1739 N N . LYS A 1 218 ? 10.196 42.626 -48.461 1.00 90.00 218 LYS A N 1
ATOM 1740 C CA . LYS A 1 218 ? 11.319 43.585 -48.403 1.00 90.00 218 LYS A CA 1
ATOM 1741 C C . LYS A 1 218 ? 11.649 44.174 -49.781 1.00 90.00 218 LYS A C 1
ATOM 1743 O O . LYS A 1 218 ? 11.777 45.389 -49.889 1.00 90.00 218 LYS A O 1
ATOM 1748 N N . LYS A 1 219 ? 11.718 43.345 -50.834 1.00 90.38 219 LYS A N 1
ATOM 1749 C CA . LYS A 1 219 ? 11.970 43.812 -52.213 1.00 90.38 219 LYS A CA 1
ATOM 1750 C C . LYS A 1 219 ? 10.871 44.772 -52.691 1.00 90.38 219 LYS A C 1
ATOM 1752 O O . LYS A 1 219 ? 11.190 45.825 -53.233 1.00 90.38 219 LYS A O 1
ATOM 1757 N N . LYS A 1 220 ? 9.594 44.468 -52.406 1.00 90.50 220 LYS A N 1
ATOM 1758 C CA . LYS A 1 220 ? 8.460 45.361 -52.720 1.00 90.50 220 LYS A CA 1
ATOM 1759 C C . LYS A 1 220 ? 8.557 46.701 -51.974 1.00 90.50 220 LYS A C 1
ATOM 1761 O O . LYS A 1 220 ? 8.353 47.738 -52.592 1.00 90.50 220 LYS A O 1
ATOM 1766 N N . LYS A 1 221 ? 8.938 46.698 -50.685 1.00 89.06 221 LYS A N 1
ATOM 1767 C CA . LYS A 1 221 ? 9.133 47.933 -49.896 1.00 89.06 221 LYS A CA 1
ATOM 1768 C C . LYS A 1 221 ? 10.283 48.792 -50.441 1.00 89.06 221 LYS A C 1
ATOM 1770 O O . LYS A 1 221 ? 10.103 49.994 -50.580 1.00 89.06 221 LYS A O 1
ATOM 1775 N N . LYS A 1 222 ? 11.423 48.186 -50.811 1.00 89.31 222 LYS A N 1
ATOM 1776 C CA . LYS A 1 222 ? 12.560 48.911 -51.415 1.00 89.31 222 LYS A CA 1
ATOM 1777 C C . LYS A 1 222 ? 12.184 49.528 -52.769 1.00 89.31 222 LYS A C 1
ATOM 1779 O O . LYS A 1 222 ? 12.503 50.685 -53.000 1.00 89.31 222 LYS A O 1
ATOM 1784 N N . LYS A 1 223 ? 11.444 48.796 -53.619 1.00 90.12 223 LYS A N 1
ATOM 1785 C CA . LYS A 1 223 ? 10.937 49.328 -54.900 1.00 90.12 223 LYS A CA 1
ATOM 1786 C C . LYS A 1 223 ? 9.971 50.503 -54.687 1.00 90.12 223 LYS A C 1
ATOM 1788 O O . LYS A 1 223 ? 10.097 51.496 -55.384 1.00 90.12 223 LYS A O 1
ATOM 1793 N N . LYS A 1 224 ? 9.067 50.421 -53.697 1.00 89.38 224 LYS A N 1
ATOM 1794 C CA . LYS A 1 224 ? 8.158 51.532 -53.356 1.00 89.38 224 LYS A CA 1
ATOM 1795 C C . LYS A 1 224 ? 8.923 52.767 -52.859 1.00 89.38 224 LYS A C 1
ATOM 1797 O O . LYS A 1 224 ? 8.614 53.857 -53.306 1.00 89.38 224 LYS A O 1
ATOM 1802 N N . LYS A 1 225 ? 9.940 52.595 -51.999 1.00 89.19 225 LYS A N 1
ATOM 1803 C CA . LYS A 1 225 ? 10.778 53.712 -51.522 1.00 89.19 225 LYS A CA 1
ATOM 1804 C C . LYS A 1 225 ? 11.563 54.372 -52.662 1.00 89.19 225 LYS A C 1
ATOM 1806 O O . LYS A 1 225 ? 11.593 55.586 -52.721 1.00 89.19 225 LYS A O 1
ATOM 1811 N N . LYS A 1 226 ? 12.146 53.583 -53.577 1.00 89.75 226 LYS A N 1
ATOM 1812 C CA . LYS A 1 226 ? 12.849 54.128 -54.753 1.00 89.75 226 LYS A CA 1
ATOM 1813 C C . LYS A 1 226 ? 11.904 54.889 -55.691 1.00 89.75 226 LYS A C 1
ATOM 1815 O O . LYS A 1 226 ? 12.300 55.912 -56.210 1.00 89.75 226 LYS A O 1
ATOM 1820 N N . LYS A 1 227 ? 10.673 54.399 -55.893 1.00 89.69 227 LYS A N 1
ATOM 1821 C CA . LYS A 1 227 ? 9.677 55.108 -56.713 1.00 89.69 227 LYS A CA 1
ATOM 1822 C C . LYS A 1 227 ? 9.245 56.435 -56.080 1.00 89.69 227 LYS A C 1
ATOM 1824 O O . LYS A 1 227 ? 8.973 57.357 -56.815 1.00 89.69 227 LYS A O 1
ATOM 1829 N N . ARG A 1 228 ? 9.149 56.502 -54.748 1.00 87.81 228 ARG A N 1
ATOM 1830 C CA . ARG A 1 228 ? 8.786 57.744 -54.056 1.00 87.81 228 ARG A CA 1
ATOM 1831 C C . ARG A 1 228 ? 9.892 58.796 -54.170 1.00 87.81 228 ARG A C 1
ATOM 1833 O O . ARG A 1 228 ? 9.575 59.892 -54.561 1.00 87.81 228 ARG A O 1
ATOM 1840 N N . ARG A 1 229 ? 11.154 58.412 -53.953 1.00 86.88 229 ARG A N 1
ATOM 1841 C CA . ARG A 1 229 ? 12.292 59.330 -54.128 1.00 86.88 229 ARG A CA 1
ATOM 1842 C C . ARG A 1 229 ? 12.388 59.923 -55.524 1.00 86.88 229 ARG A C 1
ATOM 1844 O O . ARG A 1 229 ? 12.596 61.099 -55.634 1.00 86.88 229 ARG A O 1
ATOM 1851 N N . ARG A 1 230 ? 12.165 59.110 -56.560 1.00 87.62 230 ARG A N 1
ATOM 1852 C CA . ARG A 1 230 ? 12.140 59.620 -57.936 1.00 87.62 230 ARG A CA 1
ATOM 1853 C C . ARG A 1 230 ? 11.026 60.622 -58.204 1.00 87.62 230 ARG A C 1
ATOM 1855 O O . ARG A 1 230 ? 11.187 61.417 -59.092 1.00 87.62 230 ARG A O 1
ATOM 1862 N N . ARG A 1 231 ? 9.902 60.515 -57.492 1.00 86.69 231 ARG A N 1
ATOM 1863 C CA . ARG A 1 231 ? 8.824 61.497 -57.614 1.00 86.69 231 ARG A CA 1
ATOM 1864 C C . ARG A 1 231 ? 9.134 62.767 -56.847 1.00 86.69 231 ARG A C 1
ATOM 1866 O O . ARG A 1 231 ? 8.779 63.809 -57.323 1.00 86.69 231 ARG A O 1
ATOM 1873 N N . GLU A 1 232 ? 9.765 62.635 -55.679 1.00 87.75 232 GLU A N 1
ATOM 1874 C CA . GLU A 1 232 ? 10.259 63.790 -54.920 1.00 87.75 232 GLU A CA 1
ATOM 1875 C C . GLU A 1 232 ? 11.345 64.522 -55.740 1.00 87.75 232 GLU A C 1
ATOM 1877 O O . GLU A 1 232 ? 11.295 65.727 -55.825 1.00 87.75 232 GLU A O 1
ATOM 1882 N N . GLU A 1 233 ? 12.250 63.791 -56.410 1.00 87.75 233 GLU A N 1
ATOM 1883 C CA . GLU A 1 233 ? 13.250 64.353 -57.343 1.00 87.75 233 GLU A CA 1
ATOM 1884 C C . GLU A 1 233 ? 12.591 64.980 -58.597 1.00 87.75 233 GLU A C 1
ATOM 1886 O O . GLU A 1 233 ? 12.997 66.054 -58.994 1.00 87.75 233 GLU A O 1
ATOM 1891 N N . GLU A 1 234 ? 11.576 64.339 -59.202 1.00 87.50 234 GLU A N 1
ATOM 1892 C CA . GLU A 1 234 ? 10.813 64.907 -60.339 1.00 87.50 234 GLU A CA 1
ATOM 1893 C C . GLU A 1 234 ? 9.998 66.157 -59.924 1.00 87.50 234 GLU A C 1
ATOM 1895 O O . GLU A 1 234 ? 9.895 67.081 -60.709 1.00 87.50 234 GLU A O 1
ATOM 1900 N N . GLU A 1 235 ? 9.430 66.189 -58.709 1.00 85.69 235 GLU A N 1
ATOM 1901 C CA . GLU A 1 235 ? 8.695 67.349 -58.164 1.00 85.69 235 GLU A CA 1
ATOM 1902 C C . GLU A 1 235 ? 9.651 68.517 -57.834 1.00 85.69 235 GLU A C 1
ATOM 1904 O O . GLU A 1 235 ? 9.300 69.656 -58.090 1.00 85.69 235 GLU A O 1
ATOM 1909 N N . GLU A 1 236 ? 10.856 68.243 -57.310 1.00 84.75 236 GLU A N 1
ATOM 1910 C CA . GLU A 1 236 ? 11.896 69.268 -57.080 1.00 84.75 236 GLU A CA 1
ATOM 1911 C C . GLU A 1 236 ? 12.435 69.845 -58.408 1.00 84.75 236 GLU A C 1
ATOM 1913 O O . GLU A 1 236 ? 12.645 71.045 -58.491 1.00 84.75 236 GLU A O 1
ATOM 1918 N N . GLU A 1 237 ? 12.622 69.019 -59.450 1.00 84.69 237 GLU A N 1
ATOM 1919 C CA . GLU A 1 237 ? 13.016 69.494 -60.794 1.00 84.69 237 GLU A CA 1
ATOM 1920 C C . GLU A 1 237 ? 11.910 70.353 -61.450 1.00 84.69 237 GLU A C 1
ATOM 1922 O O . GLU A 1 237 ? 12.229 71.349 -62.085 1.00 84.69 237 GLU A O 1
ATOM 1927 N N . GLU A 1 238 ? 10.625 70.004 -61.281 1.00 83.44 238 GLU A N 1
ATOM 1928 C CA . GLU A 1 238 ? 9.494 70.822 -61.770 1.00 83.44 238 GLU A CA 1
ATOM 1929 C C . GLU A 1 238 ? 9.390 72.172 -61.024 1.00 83.44 238 GLU A C 1
ATOM 1931 O O . GLU A 1 238 ? 9.112 73.182 -61.657 1.00 83.44 238 GLU A O 1
ATOM 1936 N N . GLU A 1 239 ? 9.639 72.209 -59.706 1.00 81.69 239 GLU A N 1
ATOM 1937 C CA . GLU A 1 239 ? 9.669 73.462 -58.924 1.00 81.69 239 GLU A CA 1
ATOM 1938 C C . GLU A 1 239 ? 10.854 74.367 -59.326 1.00 81.69 239 GLU A C 1
ATOM 1940 O O . GLU A 1 239 ? 10.677 75.577 -59.420 1.00 81.69 239 GLU A O 1
ATOM 1945 N N . GLU A 1 240 ? 12.040 73.803 -59.602 1.00 81.38 240 GLU A N 1
ATOM 1946 C CA . GLU A 1 240 ? 13.197 74.569 -60.106 1.00 81.38 240 GLU A CA 1
ATOM 1947 C C . GLU A 1 240 ? 12.944 75.140 -61.519 1.00 81.38 240 GLU A C 1
ATOM 1949 O O . GLU A 1 240 ? 13.323 76.277 -61.783 1.00 81.38 240 GLU A O 1
ATOM 1954 N N . GLU A 1 241 ? 12.281 74.392 -62.415 1.00 80.94 241 GLU A N 1
ATOM 1955 C CA . GLU A 1 241 ? 11.887 74.895 -63.746 1.00 80.94 241 GLU A CA 1
ATOM 1956 C C . GLU A 1 241 ? 10.835 76.024 -63.653 1.00 80.94 241 GLU A C 1
ATOM 1958 O O . GLU A 1 241 ? 10.927 76.991 -64.404 1.00 80.94 241 GLU A O 1
ATOM 1963 N N . GLU A 1 242 ? 9.865 75.943 -62.728 1.00 79.19 242 GLU A N 1
ATOM 1964 C CA . GLU A 1 242 ? 8.889 77.025 -62.488 1.00 79.19 242 GLU A CA 1
ATOM 1965 C C . GLU A 1 242 ? 9.556 78.295 -61.915 1.00 79.19 242 GLU A C 1
ATOM 1967 O O . GLU A 1 242 ? 9.205 79.397 -62.331 1.00 79.19 242 GLU A O 1
ATOM 1972 N N . GLU A 1 243 ? 10.533 78.166 -61.004 1.00 77.12 243 GLU A N 1
ATOM 1973 C CA . GLU A 1 243 ? 11.303 79.312 -60.480 1.00 77.12 243 GLU A CA 1
ATOM 1974 C C . GLU A 1 243 ? 12.168 79.978 -61.574 1.00 77.12 243 GLU A C 1
ATOM 1976 O O . GLU A 1 243 ? 12.222 81.205 -61.634 1.00 77.12 243 GLU A O 1
ATOM 1981 N N . GLU A 1 244 ? 12.805 79.202 -62.465 1.00 76.38 244 GLU A N 1
ATOM 1982 C CA . GLU A 1 244 ? 13.553 79.751 -63.613 1.00 76.38 244 GLU A CA 1
ATOM 1983 C C . GLU A 1 244 ? 12.627 80.470 -64.620 1.00 76.38 244 GLU A C 1
ATOM 1985 O O . GLU A 1 244 ? 12.996 81.527 -65.131 1.00 76.38 244 GLU A O 1
ATOM 1990 N N . GLU A 1 245 ? 11.419 79.950 -64.888 1.00 75.12 245 GLU A N 1
ATOM 1991 C CA . GLU A 1 245 ? 10.426 80.628 -65.743 1.00 75.12 245 GLU A CA 1
ATOM 1992 C C . GLU A 1 245 ? 9.916 81.946 -65.116 1.00 75.12 245 GLU A C 1
ATOM 1994 O O . GLU A 1 245 ? 9.756 82.931 -65.837 1.00 75.12 245 GLU A O 1
ATOM 1999 N N . GLU A 1 246 ? 9.700 82.003 -63.792 1.00 72.69 246 GLU A N 1
ATOM 2000 C CA . GLU A 1 246 ? 9.321 83.244 -63.087 1.00 72.69 246 GLU A CA 1
ATOM 2001 C C . GLU A 1 246 ? 10.450 84.298 -63.107 1.00 72.69 246 GLU A C 1
ATOM 2003 O O . GLU A 1 246 ? 10.168 85.483 -63.303 1.00 72.69 246 GLU A O 1
ATOM 2008 N N . GLU A 1 247 ? 11.721 83.894 -62.957 1.00 69.62 247 GLU A N 1
ATOM 2009 C CA . GLU A 1 247 ? 12.875 84.805 -63.076 1.00 69.62 247 GLU A CA 1
ATOM 2010 C C . GLU A 1 247 ? 13.032 85.355 -64.512 1.00 69.62 247 GLU A C 1
ATOM 2012 O O . GLU A 1 247 ? 13.300 86.546 -64.683 1.00 69.62 247 GLU A O 1
ATOM 2017 N N . GLU A 1 248 ? 12.818 84.535 -65.553 1.00 69.25 248 GLU A N 1
ATOM 2018 C CA . GLU A 1 248 ? 12.829 85.000 -66.952 1.00 69.25 248 GLU A CA 1
ATOM 2019 C C . GLU A 1 248 ? 11.655 85.954 -67.273 1.00 69.25 248 GLU A C 1
ATOM 2021 O O . GLU A 1 248 ? 11.823 86.884 -68.071 1.00 69.25 248 GLU A O 1
ATOM 2026 N N . GLU A 1 249 ? 10.474 85.766 -66.665 1.00 64.56 249 GLU A N 1
ATOM 2027 C CA . GLU A 1 249 ? 9.348 86.708 -66.787 1.00 64.56 249 GLU A CA 1
ATOM 2028 C C . GLU A 1 249 ? 9.637 88.050 -66.083 1.00 64.56 249 GLU A C 1
ATOM 2030 O O . GLU A 1 249 ? 9.370 89.099 -66.676 1.00 64.56 249 GLU A O 1
ATOM 2035 N N . GLU A 1 250 ? 10.235 88.053 -64.881 1.00 59.09 250 GLU A N 1
ATOM 2036 C CA . GLU A 1 250 ? 10.652 89.293 -64.195 1.00 59.09 250 GLU A CA 1
ATOM 2037 C C . GLU A 1 250 ? 11.735 90.058 -64.984 1.00 59.09 250 GLU A C 1
ATOM 2039 O O . GLU A 1 250 ? 11.622 91.276 -65.148 1.00 59.09 250 GLU A O 1
ATOM 2044 N N . GLU A 1 251 ? 12.747 89.375 -65.540 1.00 58.31 251 GLU A N 1
ATOM 2045 C CA . GLU A 1 251 ? 13.769 90.022 -66.385 1.00 58.31 251 GLU A CA 1
ATOM 2046 C C . GLU A 1 251 ? 13.175 90.596 -67.691 1.00 58.31 251 GLU A C 1
ATOM 2048 O O . GLU A 1 251 ? 13.619 91.641 -68.173 1.00 58.31 251 GLU A O 1
ATOM 2053 N N . GLY A 1 252 ? 12.141 89.960 -68.254 1.00 58.81 252 GLY A N 1
ATOM 2054 C CA . GLY A 1 252 ? 11.432 90.451 -69.440 1.00 58.81 252 GLY A CA 1
ATOM 2055 C C . GLY A 1 252 ? 10.567 91.693 -69.189 1.00 58.81 252 GLY A C 1
ATOM 2056 O O . GLY A 1 252 ? 10.447 92.542 -70.076 1.00 58.81 252 GLY A O 1
ATOM 2057 N N . GLU A 1 253 ? 9.985 91.834 -67.995 1.00 56.31 253 GLU A N 1
ATOM 2058 C CA . GLU A 1 253 ? 9.229 93.034 -67.604 1.00 56.31 253 GLU A CA 1
ATOM 2059 C C . GLU A 1 253 ? 10.153 94.235 -67.323 1.00 56.31 253 GLU A C 1
ATOM 2061 O O . GLU A 1 253 ? 9.797 95.370 -67.652 1.00 56.31 253 GLU A O 1
ATOM 2066 N N . GLU A 1 254 ? 11.368 94.007 -66.805 1.00 53.31 254 GLU A N 1
ATOM 2067 C CA . GLU A 1 254 ? 12.372 95.068 -66.619 1.00 53.31 254 GLU A CA 1
ATOM 2068 C C . GLU A 1 254 ? 12.931 95.613 -67.953 1.00 53.31 254 GLU A C 1
ATOM 2070 O O . GLU A 1 254 ? 13.289 96.791 -68.026 1.00 53.31 254 GLU A O 1
ATOM 2075 N N . GLU A 1 255 ? 12.952 94.816 -69.031 1.00 52.66 255 GLU A N 1
ATOM 2076 C CA . GLU A 1 255 ? 13.345 95.280 -70.375 1.00 52.66 255 GLU A CA 1
ATOM 2077 C C . GLU A 1 255 ? 12.236 96.060 -71.124 1.00 52.66 255 GLU A C 1
ATOM 2079 O O . GLU A 1 255 ? 12.546 96.796 -72.064 1.00 52.66 255 GLU A O 1
ATOM 2084 N N . GLU A 1 256 ? 10.956 95.961 -70.732 1.00 51.81 256 GLU A N 1
ATOM 2085 C CA . GLU A 1 256 ? 9.853 96.739 -71.342 1.00 51.81 256 GLU A CA 1
ATOM 2086 C C . GLU A 1 256 ? 9.618 98.122 -70.690 1.00 51.81 256 GLU A C 1
ATOM 2088 O O . GLU A 1 256 ? 8.909 98.956 -71.267 1.00 51.81 256 GLU A O 1
ATOM 2093 N N . GLU A 1 257 ? 10.223 98.407 -69.529 1.00 49.00 257 GLU A N 1
ATOM 2094 C CA . GLU A 1 257 ? 10.118 99.706 -68.836 1.00 49.00 257 GLU A CA 1
ATOM 2095 C C . GLU A 1 257 ? 11.233 100.729 -69.184 1.00 49.00 257 GLU A C 1
ATOM 2097 O O . GLU A 1 257 ? 11.202 101.852 -68.662 1.00 49.00 257 GLU A O 1
ATOM 2102 N N . GLU A 1 258 ? 12.166 100.412 -70.099 1.00 45.12 258 GLU A N 1
ATOM 2103 C CA . GLU A 1 258 ? 13.234 101.326 -70.586 1.00 45.12 258 GLU A CA 1
ATOM 2104 C C . GLU A 1 258 ? 12.955 102.025 -71.938 1.00 45.12 258 GLU A C 1
ATOM 2106 O O . GLU A 1 258 ? 12.519 101.381 -72.922 1.00 45.12 258 GLU A O 1
#

Solvent-accessible surface area (backbone atoms only — not comparable to full-atom values): 16258 Å² total; per-residue (Å²): 138,83,87,85,77,86,76,100,64,83,49,76,64,57,52,35,60,74,68,66,58,59,82,67,33,51,59,90,84,68,84,72,91,63,84,70,52,92,77,62,75,97,62,56,68,41,56,47,36,24,53,45,20,67,76,70,57,59,72,76,66,78,50,89,64,55,81,72,69,74,78,79,80,76,68,81,45,52,78,71,76,88,78,58,79,72,23,66,66,69,62,87,85,69,84,69,92,59,63,67,34,92,80,61,81,96,63,54,73,61,57,40,45,56,50,21,45,43,52,51,52,52,52,51,52,53,48,52,54,50,51,52,50,50,50,49,55,57,68,73,44,80,82,86,72,63,70,83,73,37,64,69,54,45,50,51,52,51,50,47,54,72,73,46,71,73,64,61,78,79,63,72,72,63,70,60,95,83,60,77,79,63,91,86,72,83,71,92,60,91,78,70,63,79,50,69,67,59,53,47,52,53,51,50,52,53,49,53,53,50,52,52,53,51,52,53,53,51,52,51,50,54,53,51,54,55,54,48,51,54,48,54,51,51,51,51,52,52,52,53,52,52,52,53,53,52,52,54,50,53,56,53,56,62,64,70,77,111

Sequence (258 aa):
MTTISTGGGPTLEQRRAFAGLKDGAEVPGYRGYIPQIKYHVGGTYGNSTHALSQEYGMKRATTILGPCEPERLCNRLPVTDGNKKFTEKMVPGYTGYVPRLMFRYGGTYRQDCDYSIDNFISARDGYATKQDELARHTRANPKLTAISYDPDVKDKLNRYRDTHPTPSTLVADKRPMQEPPIPGYQGYIPRIYPTEGKKRKRKEEKKKKKKKKKKKKKKKKKKKKKKRRRREEEEEEEEEEEEEEEEEEEEGEEEEEE

Mean predicted aligned error: 21.02 Å

Radius of gyration: 49.52 Å; Cα contacts (8 Å, |Δi|>4): 99; chains: 1; bounding box: 68×133×103 Å

Organism: NCBI:txid259542